Protein AF-A0A960RS65-F1 (afdb_monomer_lite)

Sequence (187 aa):
QFYTLLTISSHHPWNVPKHYQGPTFGEEPGEYTPKYLQTLHYTDACIGHFLKELEDEEVLLFITGDHGCFLGENDAGFEYKRGVHPDNFHVPLMIYGKGRTEGQQIDTWGSHADFLPTILDLFEWRGKHHSIGKSLLRREDRAPVFYHNPSHQAGKVYAKNAQPEVVETFEEMMKMLFQSGALAPPS

Foldseek 3Di:
DDDDDDDDCLDPVLDDPPPDPDDFPDDDPPFSVRSNVVSVVVVLLVVVVVCVVCVPPQDKDKDKDPWADDRCPPVPDPVVCQDDDCNTHPMDIDIDGVPLDDDDDQQADEDPLQVVQQVCVSVVNDDDDDGPHHHSVPDDRDDDYDDDRPSDPDDDDDPDDPDPPPPPPVVVVVCVVPVPPPPPDDD

pLDDT: mean 73.99, std 21.22, range [26.25, 95.25]

Radius of gyration: 18.47 Å; chains: 1; bounding box: 39×49×44 Å

Secondary structure (DSSP, 8-state):
--------TTSTTTPPPTT--PPP----TT-SHHHHHHHHHHHHHHHHHHHHHTTTS--EEEEE-SS-----GGG-HHHHHHS--GGGT---EEEEETTT-----------GGGHHHHHHHHTT--S----SS--GGG--TTPPPP---TTS-S---------STTSHHHHHHHHHHHH----PPP-

Structure (mmCIF, N/CA/C/O backbone):
data_AF-A0A960RS65-F1
#
_entry.id   AF-A0A960RS65-F1
#
loop_
_atom_site.group_PDB
_atom_site.id
_atom_site.type_symbol
_atom_site.label_atom_id
_atom_site.label_alt_id
_atom_site.label_comp_id
_atom_site.label_asym_id
_atom_site.label_entity_id
_atom_site.label_seq_id
_atom_site.pdbx_PDB_ins_code
_atom_site.Cartn_x
_atom_site.Cartn_y
_atom_site.Cartn_z
_atom_site.occupancy
_atom_site.B_iso_or_equiv
_atom_site.auth_seq_id
_atom_site.auth_comp_id
_atom_site.auth_asym_id
_atom_site.auth_atom_id
_atom_site.pdbx_PDB_model_num
ATOM 1 N N . GLN A 1 1 ? -19.312 5.734 5.108 1.00 86.56 1 GLN A N 1
ATOM 2 C CA . GLN A 1 1 ? -19.419 4.973 3.839 1.00 86.56 1 GLN A CA 1
ATOM 3 C C . GLN A 1 1 ? -18.084 4.272 3.623 1.00 86.56 1 GLN A C 1
ATOM 5 O O . GLN A 1 1 ? -17.103 4.732 4.193 1.00 86.56 1 GLN A O 1
ATOM 10 N N . PHE A 1 2 ? -18.048 3.158 2.893 1.00 91.38 2 PHE A N 1
ATOM 11 C CA . PHE A 1 2 ? -16.815 2.414 2.622 1.00 91.38 2 PHE A CA 1
ATOM 12 C C . PHE A 1 2 ? -16.649 2.249 1.115 1.00 91.38 2 PHE A C 1
ATOM 14 O O . PHE A 1 2 ? -17.600 1.856 0.439 1.00 91.38 2 PHE A O 1
ATOM 21 N N . TYR A 1 3 ? -15.453 2.549 0.618 1.00 94.50 3 TYR A N 1
ATOM 22 C CA . TYR A 1 3 ? -15.106 2.496 -0.795 1.00 94.50 3 TYR A CA 1
ATOM 23 C C . TYR A 1 3 ? -13.848 1.655 -0.983 1.00 94.50 3 TYR A C 1
ATOM 25 O O . TYR A 1 3 ? -12.947 1.66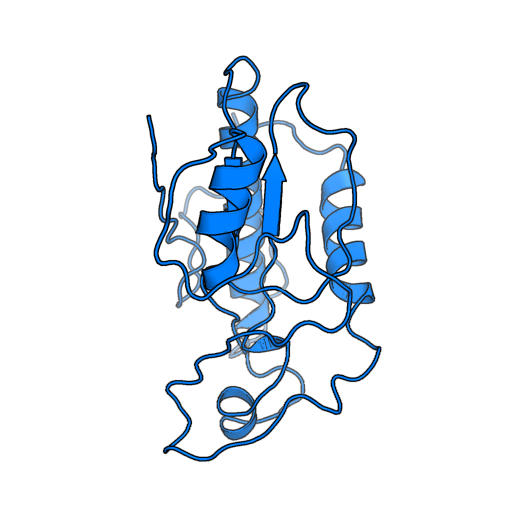6 -0.147 1.00 94.50 3 TYR A O 1
ATOM 33 N N . THR A 1 4 ? -13.784 0.937 -2.099 1.00 94.81 4 THR A N 1
ATOM 34 C CA . THR A 1 4 ? -12.588 0.217 -2.533 1.00 94.81 4 THR A CA 1
ATOM 35 C C . THR A 1 4 ? -12.284 0.640 -3.956 1.00 94.81 4 THR A C 1
ATOM 37 O O . THR A 1 4 ? -13.141 0.525 -4.831 1.00 94.81 4 THR A O 1
ATOM 40 N N . LEU A 1 5 ? -11.072 1.142 -4.168 1.00 94.75 5 LEU A N 1
ATOM 41 C CA . LEU A 1 5 ? -10.563 1.514 -5.477 1.00 94.75 5 LEU A CA 1
ATOM 42 C C . LEU A 1 5 ? -9.475 0.511 -5.848 1.00 94.75 5 LEU A C 1
ATOM 44 O O . LEU A 1 5 ? -8.552 0.286 -5.070 1.00 94.75 5 LEU A O 1
ATOM 48 N N . LEU A 1 6 ? -9.606 -0.104 -7.019 1.00 94.88 6 LEU A N 1
ATOM 49 C CA . LEU A 1 6 ? -8.628 -1.047 -7.550 1.00 94.88 6 LEU A CA 1
ATOM 50 C C . LEU A 1 6 ? -7.894 -0.367 -8.703 1.00 94.88 6 LEU A C 1
ATOM 52 O O . LEU A 1 6 ? -8.520 0.045 -9.682 1.00 94.88 6 LEU A O 1
ATOM 56 N N . THR A 1 7 ? -6.581 -0.214 -8.565 1.00 92.62 7 THR A N 1
ATOM 57 C CA . THR A 1 7 ? -5.717 0.328 -9.619 1.00 92.62 7 THR A CA 1
ATOM 58 C C . THR A 1 7 ? -5.339 -0.778 -10.612 1.00 92.62 7 THR A C 1
ATOM 60 O O . THR A 1 7 ? -5.539 -1.961 -10.344 1.00 92.62 7 THR A O 1
ATOM 63 N N . ILE A 1 8 ? -4.839 -0.404 -11.796 1.00 90.81 8 ILE A N 1
ATOM 64 C CA . ILE A 1 8 ? -4.492 -1.380 -12.850 1.00 90.81 8 ILE A CA 1
ATOM 65 C C . ILE A 1 8 ? -3.178 -1.080 -13.581 1.00 90.81 8 ILE A C 1
ATOM 67 O O . ILE A 1 8 ? -2.582 -1.975 -14.174 1.00 90.81 8 ILE A O 1
ATOM 71 N N . SER A 1 9 ? -2.703 0.165 -13.555 1.00 87.56 9 SER A N 1
ATOM 72 C CA . SER A 1 9 ? -1.601 0.619 -14.413 1.00 87.56 9 SER A CA 1
ATOM 73 C C . SER A 1 9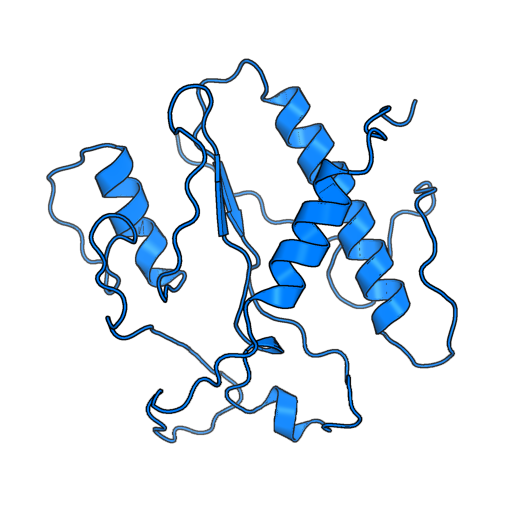 ? -0.248 -0.041 -14.116 1.00 87.56 9 SER A C 1
ATOM 75 O O . SER A 1 9 ? 0.600 -0.083 -15.001 1.00 87.56 9 SER A O 1
ATOM 77 N N . SER A 1 10 ? -0.048 -0.590 -12.913 1.00 88.44 10 SER A N 1
ATOM 78 C CA . SER A 1 10 ? 1.152 -1.346 -12.514 1.00 88.44 10 SER A CA 1
ATOM 79 C C . SER A 1 10 ? 1.126 -2.831 -12.905 1.00 88.44 10 SER A C 1
ATOM 81 O O . SER A 1 10 ? 2.036 -3.586 -12.560 1.00 88.44 10 SER A O 1
ATOM 83 N N . HIS A 1 11 ? 0.109 -3.277 -13.644 1.00 90.06 11 HIS A N 1
ATOM 84 C CA . HIS A 1 11 ? -0.006 -4.660 -14.092 1.00 90.06 11 HIS A CA 1
ATOM 85 C C . HIS A 1 11 ? 0.845 -4.941 -15.343 1.00 90.06 11 HIS A C 1
ATOM 87 O O . HIS A 1 11 ? 1.041 -4.083 -16.209 1.00 90.06 11 HIS A O 1
ATOM 93 N N . HIS A 1 12 ? 1.309 -6.186 -15.486 1.00 84.31 12 HIS A N 1
ATOM 94 C CA . HIS A 1 12 ? 1.987 -6.640 -16.702 1.00 84.31 12 HIS A CA 1
ATOM 95 C C . HIS A 1 12 ? 1.092 -6.409 -17.946 1.00 84.31 12 HIS A C 1
ATOM 97 O O . HIS A 1 12 ? -0.122 -6.613 -17.879 1.00 84.31 12 HIS A O 1
ATOM 103 N N . PRO A 1 13 ? 1.634 -5.981 -19.100 1.00 88.00 13 PRO A N 1
ATOM 104 C CA . PRO A 1 13 ? 3.051 -5.888 -19.463 1.00 88.00 13 PRO A CA 1
ATOM 105 C C . PRO A 1 13 ? 3.708 -4.531 -19.125 1.00 88.00 13 PRO A C 1
ATOM 107 O O . PRO A 1 13 ? 4.618 -4.109 -19.835 1.00 88.00 13 PRO A O 1
ATOM 110 N N . TRP A 1 14 ? 3.260 -3.866 -18.054 1.00 86.94 14 TRP A N 1
ATOM 111 C CA . TRP A 1 14 ? 3.858 -2.659 -17.472 1.00 86.94 14 TRP A CA 1
ATOM 112 C C . TRP A 1 14 ? 3.906 -1.478 -18.443 1.00 86.94 14 TRP A C 1
ATOM 114 O O . TRP A 1 14 ? 4.951 -0.890 -18.713 1.00 86.94 14 TRP A O 1
ATOM 124 N N . ASN A 1 15 ? 2.742 -1.151 -19.000 1.00 87.88 15 ASN A N 1
ATOM 125 C CA . ASN A 1 15 ? 2.586 -0.006 -19.885 1.00 87.88 15 ASN A CA 1
ATOM 126 C C . ASN A 1 15 ? 1.971 1.168 -19.125 1.00 87.88 15 ASN A C 1
ATOM 128 O O . ASN A 1 15 ? 0.939 1.022 -18.473 1.00 87.88 15 ASN A O 1
ATOM 132 N N . VAL A 1 16 ? 2.544 2.351 -19.314 1.00 89.69 16 VAL A N 1
ATOM 133 C CA . VAL A 1 16 ? 1.948 3.625 -18.897 1.00 89.69 16 VAL A CA 1
ATOM 134 C C . VAL A 1 16 ? 1.167 4.266 -20.055 1.00 89.69 16 VAL A C 1
ATOM 136 O O . VAL A 1 16 ? 1.418 3.945 -21.224 1.00 89.69 16 VAL A O 1
ATOM 139 N N . PRO A 1 17 ? 0.202 5.167 -19.787 1.00 91.12 17 PRO A N 1
ATOM 140 C CA . PRO A 1 17 ? -0.491 5.896 -20.846 1.00 91.12 17 PRO A CA 1
ATOM 141 C C . PRO A 1 17 ? 0.481 6.662 -21.750 1.00 91.12 17 PRO A C 1
ATOM 143 O O . PRO A 1 17 ? 1.430 7.272 -21.274 1.00 91.12 17 PRO A O 1
ATOM 146 N N . LYS A 1 18 ? 0.209 6.707 -23.060 1.00 89.25 18 LYS A N 1
ATOM 147 C CA . LYS A 1 18 ? 1.111 7.334 -24.054 1.00 89.25 18 LYS A CA 1
ATOM 148 C C . LYS A 1 18 ? 1.406 8.818 -23.811 1.00 89.25 18 LYS A C 1
ATOM 150 O O . LYS A 1 18 ? 2.392 9.328 -24.322 1.00 89.25 18 LYS A O 1
ATOM 155 N N . HIS A 1 19 ? 0.517 9.515 -23.109 1.00 89.06 19 HIS A N 1
ATOM 156 C CA . HIS A 1 19 ? 0.673 10.931 -22.781 1.00 89.06 19 HIS A CA 1
ATOM 157 C C . HIS A 1 19 ? 1.494 11.157 -21.505 1.00 89.06 19 HIS A C 1
ATOM 159 O O . HIS A 1 19 ? 1.772 12.302 -21.164 1.00 89.06 19 HIS A O 1
ATOM 165 N N . TYR A 1 20 ? 1.856 10.094 -20.785 1.00 90.31 20 TYR A N 1
ATOM 166 C CA . TYR A 1 20 ? 2.659 10.202 -19.584 1.00 90.31 20 TYR A CA 1
ATOM 167 C C . TYR A 1 20 ? 4.121 10.493 -19.931 1.00 90.31 20 TYR A C 1
ATOM 169 O O . TYR A 1 20 ? 4.735 9.763 -20.704 1.00 90.31 20 TYR A O 1
ATOM 177 N N . GLN A 1 21 ? 4.673 11.556 -19.344 1.00 87.38 21 GLN A N 1
ATOM 178 C CA . GLN A 1 21 ? 6.032 12.049 -19.612 1.00 87.38 21 GLN A CA 1
ATOM 179 C C . GLN A 1 21 ? 6.958 11.883 -18.396 1.00 87.38 21 GLN A C 1
ATOM 181 O O . GLN A 1 21 ? 7.835 12.709 -18.157 1.00 87.38 21 GLN A O 1
ATOM 186 N N . GLY A 1 22 ? 6.730 10.845 -17.586 1.00 85.06 22 GLY A N 1
ATOM 187 C CA . GLY A 1 22 ? 7.580 10.541 -16.435 1.00 85.06 22 GLY A CA 1
ATOM 188 C C . GLY A 1 22 ? 8.986 10.057 -16.821 1.00 85.06 22 GLY A C 1
ATOM 189 O O . GLY A 1 22 ? 9.263 9.811 -17.999 1.00 85.06 22 GLY A O 1
ATOM 190 N N . PRO A 1 23 ? 9.875 9.889 -15.828 1.00 86.00 23 PRO A N 1
ATOM 191 C CA . PRO A 1 23 ? 11.226 9.397 -16.045 1.00 86.00 23 PRO A CA 1
ATOM 192 C C . PRO A 1 23 ? 11.234 7.993 -16.662 1.00 86.00 23 PRO A C 1
ATOM 194 O O . PRO A 1 23 ? 10.322 7.182 -16.475 1.00 86.00 23 PRO A O 1
ATOM 197 N N . THR A 1 24 ? 12.308 7.706 -17.390 1.00 82.12 24 THR A N 1
ATOM 198 C CA . THR A 1 24 ? 12.655 6.370 -17.878 1.00 82.12 24 THR A CA 1
ATOM 199 C C . THR A 1 24 ? 13.758 5.791 -17.002 1.00 82.12 24 THR A C 1
ATOM 201 O O . THR A 1 24 ? 14.732 6.484 -16.712 1.00 82.12 24 THR A O 1
ATOM 204 N N . PHE A 1 25 ? 13.645 4.518 -16.630 1.00 83.56 25 PHE A N 1
ATOM 205 C CA . PHE A 1 25 ? 14.581 3.845 -15.719 1.00 83.56 25 PHE A CA 1
ATOM 206 C C . PHE A 1 25 ? 15.589 2.941 -16.453 1.00 83.56 25 PHE A C 1
ATOM 208 O O . PHE A 1 25 ? 16.095 1.983 -15.880 1.00 83.56 25 PHE A O 1
ATOM 215 N N . GLY A 1 26 ? 15.873 3.243 -17.724 1.00 75.31 26 GLY A N 1
ATOM 216 C CA . GLY A 1 26 ? 16.718 2.435 -18.610 1.00 75.31 26 GLY A CA 1
ATOM 217 C C . GLY A 1 26 ? 15.921 1.627 -19.638 1.00 75.31 26 GLY A C 1
ATOM 218 O O . GLY A 1 26 ? 14.694 1.546 -19.575 1.00 75.31 26 GLY A O 1
ATOM 219 N N . GLU A 1 27 ? 16.632 1.051 -20.608 1.00 64.56 27 GLU A N 1
ATOM 220 C CA . GLU A 1 27 ? 16.068 0.252 -21.702 1.00 64.56 27 GLU A CA 1
ATOM 221 C C . GLU A 1 27 ? 16.953 -0.974 -21.968 1.00 64.56 27 GLU A C 1
ATOM 223 O O . GLU A 1 27 ? 17.652 -1.039 -22.976 1.00 64.56 27 GLU A O 1
ATOM 228 N N . GLU A 1 28 ? 16.940 -1.956 -21.066 1.00 62.16 28 GLU A N 1
ATOM 229 C CA . GLU A 1 28 ? 17.622 -3.231 -21.311 1.00 62.16 28 GLU A CA 1
ATOM 230 C C . GLU A 1 28 ? 16.652 -4.245 -21.950 1.00 62.16 28 GLU A C 1
ATOM 232 O O . GLU A 1 28 ? 15.575 -4.525 -21.402 1.00 62.16 28 GLU A O 1
ATOM 237 N N . PRO A 1 29 ? 16.964 -4.792 -23.142 1.00 50.69 29 PRO A N 1
ATOM 238 C CA . PRO A 1 29 ? 16.100 -5.755 -23.813 1.00 50.69 29 PRO A CA 1
ATOM 239 C C . PRO A 1 29 ? 15.869 -7.014 -22.967 1.00 50.69 29 PRO A C 1
ATOM 241 O O . PRO A 1 29 ? 16.796 -7.760 -22.672 1.00 50.69 29 PRO A O 1
ATOM 244 N N . GLY A 1 30 ? 14.605 -7.298 -22.644 1.00 56.66 30 GLY A N 1
ATOM 245 C CA . GLY A 1 30 ? 14.217 -8.493 -21.884 1.00 56.66 30 GLY A CA 1
ATOM 246 C C . GLY A 1 30 ? 14.150 -8.292 -20.369 1.00 56.66 30 GLY A C 1
ATOM 247 O O . GLY A 1 30 ? 13.624 -9.170 -19.687 1.00 56.66 30 GLY A O 1
ATOM 248 N N . GLU A 1 31 ? 14.576 -7.137 -19.852 1.00 65.69 31 GLU A N 1
ATOM 249 C CA . GLU A 1 31 ? 14.385 -6.791 -18.446 1.00 65.69 31 GLU A CA 1
ATOM 250 C C . GLU A 1 31 ? 13.005 -6.170 -18.213 1.00 65.69 31 GLU A C 1
ATOM 252 O O . GLU A 1 31 ? 12.598 -5.197 -18.856 1.00 65.69 31 GLU A O 1
ATOM 257 N N . TYR A 1 32 ? 12.258 -6.738 -17.267 1.00 71.31 32 TYR A N 1
ATOM 258 C CA . TYR A 1 32 ? 10.950 -6.216 -16.870 1.00 71.31 32 TYR A CA 1
ATOM 259 C C . TYR A 1 32 ? 11.046 -5.100 -15.824 1.00 71.31 32 TYR A C 1
ATOM 261 O O . TYR A 1 32 ? 10.111 -4.308 -15.691 1.00 71.31 32 TYR A O 1
ATOM 269 N N . THR A 1 33 ? 12.186 -4.987 -15.142 1.00 79.06 33 THR A N 1
ATOM 270 C CA . THR A 1 33 ? 12.424 -4.022 -14.065 1.00 79.06 33 THR A CA 1
ATOM 271 C C . THR A 1 33 ? 12.270 -2.564 -14.510 1.00 79.06 33 THR A C 1
ATOM 273 O O . THR A 1 33 ? 11.490 -1.854 -13.873 1.00 79.06 33 THR A O 1
ATOM 276 N N . PRO A 1 34 ? 12.863 -2.090 -15.628 1.00 83.12 34 PRO A N 1
ATOM 277 C CA . PRO A 1 34 ? 12.735 -0.680 -16.014 1.00 83.12 34 PRO A CA 1
ATOM 278 C C . PRO A 1 34 ? 11.291 -0.250 -16.319 1.00 83.12 34 PRO A C 1
ATOM 280 O O . PRO A 1 34 ? 10.854 0.832 -15.921 1.00 83.12 34 PRO A O 1
ATOM 283 N N . LYS A 1 35 ? 10.514 -1.116 -16.986 1.00 84.81 35 LYS A N 1
ATOM 284 C CA . LYS A 1 35 ? 9.097 -0.851 -17.288 1.00 84.81 35 LYS A CA 1
ATOM 285 C C . LYS A 1 35 ? 8.231 -0.902 -16.036 1.00 84.81 35 LYS A C 1
ATOM 287 O O . LYS A 1 35 ? 7.358 -0.055 -15.856 1.00 84.81 35 LYS A O 1
ATOM 292 N N . TYR A 1 36 ? 8.491 -1.864 -15.153 1.00 86.69 36 TYR A N 1
ATOM 293 C CA . TYR A 1 36 ? 7.815 -1.949 -13.865 1.00 86.69 36 TYR A CA 1
ATOM 294 C C . TYR A 1 36 ? 8.027 -0.672 -13.041 1.00 86.69 36 TYR A C 1
ATOM 296 O O . TYR A 1 36 ? 7.045 -0.055 -12.625 1.00 86.69 36 TYR A O 1
ATOM 304 N N . LEU A 1 37 ? 9.274 -0.204 -12.905 1.00 87.38 37 LEU A N 1
ATOM 305 C CA . LEU A 1 37 ? 9.596 1.048 -12.210 1.00 87.38 37 LEU A CA 1
ATOM 306 C C . LEU A 1 37 ? 8.876 2.255 -12.826 1.00 87.38 37 LEU A C 1
ATOM 308 O O . LEU A 1 37 ? 8.341 3.091 -12.099 1.00 87.38 37 LEU A O 1
ATOM 312 N N . GLN A 1 38 ? 8.770 2.314 -14.157 1.00 88.69 38 GLN A N 1
ATOM 313 C CA . GLN A 1 38 ? 8.003 3.364 -14.827 1.00 88.69 38 GLN A CA 1
ATOM 314 C C . GLN A 1 38 ? 6.515 3.335 -14.440 1.00 88.69 38 GLN A C 1
ATOM 316 O O . GLN A 1 38 ? 5.924 4.384 -14.175 1.00 88.69 38 GLN A O 1
ATOM 321 N N . THR A 1 39 ? 5.901 2.150 -14.358 1.00 91.50 39 THR A N 1
ATOM 322 C CA . THR A 1 39 ? 4.507 2.031 -13.904 1.00 91.50 39 THR A CA 1
ATOM 323 C C . THR A 1 39 ? 4.311 2.330 -12.422 1.00 91.50 39 THR A C 1
ATOM 325 O O . THR A 1 39 ? 3.266 2.876 -12.059 1.00 91.50 39 THR A O 1
ATOM 328 N N . LEU A 1 40 ? 5.298 2.029 -11.572 1.00 90.81 40 LEU A N 1
ATOM 329 C CA . LEU A 1 40 ? 5.273 2.421 -10.164 1.00 90.81 40 LEU A CA 1
ATOM 330 C C . LEU A 1 40 ? 5.333 3.939 -10.024 1.00 90.81 40 LEU A C 1
ATOM 332 O O . LEU A 1 40 ? 4.498 4.505 -9.331 1.00 90.81 40 LEU A O 1
ATOM 336 N N . HIS A 1 41 ? 6.232 4.601 -10.754 1.00 92.62 41 HIS A N 1
ATOM 337 C CA . HIS A 1 41 ? 6.336 6.059 -10.743 1.00 92.62 41 HIS A CA 1
ATOM 338 C C . HIS A 1 41 ? 5.052 6.732 -11.273 1.00 92.62 41 HIS A C 1
ATOM 340 O O . HIS A 1 41 ? 4.599 7.742 -10.737 1.00 92.62 41 HIS A O 1
ATOM 346 N N . TYR A 1 42 ? 4.406 6.159 -12.295 1.00 93.44 42 TYR A N 1
ATOM 347 C CA . TYR A 1 42 ? 3.082 6.619 -12.733 1.00 93.44 42 TYR A CA 1
ATOM 348 C C . TYR A 1 42 ? 2.014 6.446 -11.644 1.00 93.44 42 TYR A C 1
ATOM 350 O O . TYR A 1 42 ? 1.236 7.363 -11.386 1.00 93.44 42 TYR A O 1
ATOM 358 N N . THR A 1 43 ? 1.980 5.276 -11.002 1.00 93.44 43 THR A N 1
ATOM 359 C CA . THR A 1 43 ? 1.019 4.969 -9.933 1.00 93.44 43 THR A CA 1
ATOM 360 C C . THR A 1 43 ? 1.197 5.910 -8.746 1.00 93.44 43 THR A C 1
ATOM 362 O O . THR A 1 43 ? 0.207 6.432 -8.238 1.00 93.44 43 THR A O 1
ATOM 365 N N . ASP A 1 44 ? 2.440 6.181 -8.358 1.00 92.62 44 ASP A N 1
ATOM 366 C CA . ASP A 1 44 ? 2.785 7.135 -7.311 1.00 92.62 44 ASP A CA 1
ATOM 367 C C . ASP A 1 44 ? 2.277 8.548 -7.633 1.00 92.62 44 ASP A C 1
ATOM 369 O O . ASP A 1 44 ? 1.541 9.137 -6.842 1.00 92.62 44 ASP A O 1
ATOM 373 N N . ALA A 1 45 ? 2.531 9.044 -8.850 1.00 92.12 45 ALA A N 1
ATOM 374 C CA . ALA A 1 45 ? 2.018 10.341 -9.290 1.00 92.12 45 ALA A CA 1
ATOM 375 C C . ALA A 1 45 ? 0.477 10.418 -9.232 1.00 92.12 45 ALA A C 1
ATOM 377 O O . ALA A 1 45 ? -0.086 11.437 -8.821 1.00 92.12 45 ALA A O 1
ATOM 378 N N . CYS A 1 46 ? -0.222 9.339 -9.606 1.00 93.81 46 CYS A N 1
ATOM 379 C CA . CYS A 1 46 ? -1.679 9.258 -9.485 1.00 93.81 46 CYS A CA 1
ATOM 380 C C . CYS A 1 46 ? -2.153 9.257 -8.026 1.00 93.81 46 CYS A C 1
ATOM 382 O O . CYS A 1 46 ? -3.146 9.917 -7.723 1.00 93.81 46 CYS A O 1
ATOM 384 N N . ILE A 1 47 ? -1.463 8.548 -7.127 1.00 92.31 47 ILE A N 1
ATOM 385 C CA . ILE A 1 47 ? -1.765 8.555 -5.689 1.00 92.31 47 ILE A CA 1
ATOM 386 C C . ILE A 1 47 ? -1.547 9.957 -5.116 1.00 92.31 47 ILE A C 1
ATOM 388 O O . ILE A 1 47 ? -2.422 10.459 -4.418 1.00 92.31 47 ILE A O 1
ATOM 392 N N . GLY A 1 48 ? -0.440 10.622 -5.455 1.00 92.12 48 GLY A N 1
ATOM 393 C CA . GLY A 1 48 ? -0.165 11.992 -5.025 1.00 92.12 48 GLY A CA 1
ATOM 394 C C . GLY A 1 48 ? -1.253 12.973 -5.467 1.00 92.12 48 GLY A C 1
ATOM 395 O O . GLY A 1 48 ? -1.740 13.767 -4.662 1.00 92.12 48 GLY A O 1
ATOM 396 N N . HIS A 1 49 ? -1.704 12.878 -6.723 1.00 93.00 49 HIS A N 1
ATOM 397 C CA . HIS A 1 49 ? -2.831 13.678 -7.203 1.00 93.00 49 HIS A CA 1
ATOM 398 C C . HIS A 1 49 ? -4.130 13.348 -6.453 1.00 93.00 49 HIS A C 1
ATOM 400 O O . HIS A 1 49 ? -4.807 14.258 -5.988 1.00 93.00 49 HIS A O 1
ATOM 406 N N . PHE A 1 50 ? -4.447 12.066 -6.266 1.00 92.88 50 PHE A N 1
ATOM 407 C CA . PHE A 1 50 ? -5.635 11.632 -5.529 1.00 92.88 50 PHE A CA 1
ATOM 408 C C . PHE A 1 50 ? -5.648 12.132 -4.077 1.00 92.88 50 PHE A C 1
ATOM 410 O O . PHE A 1 50 ? -6.673 12.612 -3.605 1.00 92.88 50 PHE A O 1
ATOM 417 N N . LEU A 1 51 ? -4.510 12.072 -3.380 1.00 90.44 51 LEU A N 1
ATOM 418 C CA . LEU A 1 51 ? -4.372 12.596 -2.020 1.00 90.44 51 LEU A CA 1
ATOM 419 C C . LEU A 1 51 ? -4.581 14.111 -1.966 1.00 90.44 51 LEU A C 1
ATOM 421 O O . LEU A 1 51 ? -5.208 14.597 -1.029 1.00 90.44 51 LEU A O 1
ATOM 425 N N . LYS A 1 52 ? -4.103 14.844 -2.976 1.00 91.00 52 LYS A N 1
ATOM 426 C CA . LYS A 1 52 ? -4.321 16.289 -3.092 1.00 91.00 52 LYS A CA 1
ATOM 427 C C . LYS A 1 52 ? -5.799 16.636 -3.287 1.00 91.00 52 LYS A C 1
ATOM 429 O O . LYS A 1 52 ? -6.294 17.548 -2.639 1.00 91.00 52 LYS A O 1
ATOM 434 N N . GLU A 1 53 ? -6.516 15.898 -4.131 1.00 93.19 53 GLU A N 1
ATOM 435 C CA . GLU A 1 53 ? -7.961 16.109 -4.327 1.00 93.19 53 GLU A CA 1
ATOM 436 C C . GLU A 1 53 ? -8.780 15.795 -3.062 1.00 93.19 53 GLU A C 1
ATOM 438 O O . GLU A 1 53 ? -9.883 16.305 -2.892 1.00 93.19 53 GLU A O 1
ATOM 443 N N . LEU A 1 54 ? -8.239 14.975 -2.157 1.00 90.50 54 LEU A N 1
ATOM 444 C CA . LEU A 1 54 ? -8.853 14.627 -0.875 1.00 90.50 54 LEU A CA 1
ATOM 445 C C . LEU A 1 54 ? -8.328 15.460 0.302 1.00 90.50 54 LEU A C 1
ATOM 447 O O . LEU A 1 54 ? -8.646 15.144 1.448 1.00 90.50 54 LEU A O 1
ATOM 451 N N . GLU A 1 55 ? -7.531 16.505 0.056 1.00 86.31 55 GLU A N 1
ATOM 452 C CA . GLU A 1 55 ? -6.840 17.251 1.115 1.00 86.31 55 GLU A CA 1
ATOM 453 C C . GLU A 1 55 ? -7.802 17.831 2.162 1.00 86.31 55 GLU A C 1
ATOM 455 O O . GLU A 1 55 ? -7.442 17.911 3.335 1.00 86.31 55 GLU A O 1
ATOM 460 N N . ASP A 1 56 ? -9.031 18.191 1.787 1.00 89.06 56 ASP A N 1
ATOM 461 C CA . ASP A 1 56 ? -10.043 18.754 2.694 1.00 89.06 56 ASP A CA 1
ATOM 462 C C . ASP A 1 56 ? -11.126 17.766 3.143 1.00 89.06 56 ASP A C 1
ATOM 464 O O . ASP A 1 56 ? -12.023 18.132 3.903 1.00 89.06 56 ASP A O 1
ATOM 468 N N . GLU A 1 57 ? -11.014 16.502 2.747 1.00 89.88 57 GLU A N 1
ATOM 469 C CA . GLU A 1 57 ? -12.005 15.478 3.054 1.00 89.88 57 GLU A CA 1
ATOM 470 C C . GLU A 1 57 ? -11.708 14.773 4.388 1.00 89.88 57 GLU A C 1
ATOM 472 O O . GLU A 1 57 ? -10.576 14.391 4.699 1.00 89.88 57 GLU A O 1
ATOM 477 N N . GLU A 1 58 ? -12.750 14.521 5.185 1.00 89.94 58 GLU A N 1
ATOM 478 C CA . GLU A 1 58 ? -12.648 13.737 6.424 1.00 89.94 58 GLU A CA 1
ATOM 479 C C . GLU A 1 58 ? -12.658 12.229 6.128 1.00 89.94 58 GLU A C 1
ATOM 481 O O . GLU A 1 58 ? -13.583 11.489 6.480 1.00 89.94 58 GLU A O 1
ATOM 486 N N . VAL A 1 59 ? -11.608 11.760 5.457 1.00 90.94 59 VAL A N 1
ATOM 487 C CA . VAL A 1 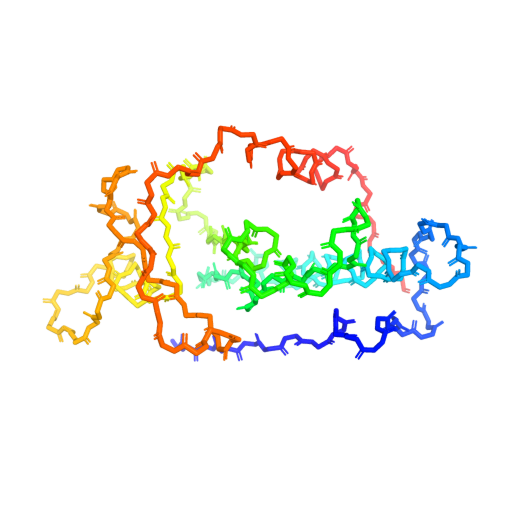59 ? -11.450 10.363 5.041 1.00 90.94 59 VAL A CA 1
ATOM 488 C C . VAL A 1 59 ? -10.287 9.680 5.752 1.00 90.94 59 VAL A C 1
ATOM 490 O O . VAL A 1 59 ? -9.287 10.293 6.122 1.00 90.94 59 VAL A O 1
ATOM 493 N N . LEU A 1 60 ? -10.433 8.370 5.946 1.00 91.38 60 LEU A N 1
ATOM 494 C CA . LEU A 1 60 ? -9.361 7.485 6.384 1.00 91.38 60 LEU A CA 1
ATOM 495 C C . LEU A 1 60 ? -9.030 6.551 5.221 1.00 91.38 60 LEU A C 1
ATOM 497 O O . LEU A 1 60 ? -9.871 5.756 4.801 1.00 91.38 60 LEU A O 1
ATOM 501 N N . LEU A 1 61 ? -7.817 6.671 4.701 1.00 93.00 61 LEU A N 1
ATOM 502 C CA . LEU A 1 61 ? -7.328 5.942 3.544 1.00 93.00 61 LEU A CA 1
ATOM 503 C C . LEU A 1 61 ? -6.419 4.801 3.987 1.00 93.00 61 LEU A C 1
ATOM 505 O O . LEU A 1 61 ? -5.559 4.973 4.847 1.00 93.00 61 LEU A O 1
ATOM 509 N N . PHE A 1 62 ? -6.611 3.646 3.361 1.00 94.44 62 PHE A N 1
ATOM 510 C CA . PHE A 1 62 ? -5.718 2.497 3.435 1.00 94.44 62 PHE A CA 1
ATOM 511 C C . PHE A 1 62 ? -5.167 2.281 2.029 1.00 94.44 62 PHE A C 1
ATOM 513 O O . PHE A 1 62 ? -5.930 1.969 1.116 1.00 94.44 62 PHE A O 1
ATOM 520 N N . ILE A 1 63 ? -3.863 2.468 1.854 1.00 94.44 63 ILE A N 1
ATOM 521 C CA . ILE A 1 63 ? -3.171 2.307 0.573 1.00 94.44 63 ILE A CA 1
ATOM 522 C C . ILE A 1 63 ? -2.224 1.122 0.718 1.00 94.44 63 ILE A C 1
ATOM 524 O O . ILE A 1 63 ? -1.379 1.108 1.612 1.00 94.44 63 ILE A O 1
ATOM 528 N N . THR A 1 64 ? -2.386 0.106 -0.127 1.00 95.25 64 THR A N 1
ATOM 529 C CA . THR A 1 64 ? -1.579 -1.115 -0.064 1.00 95.25 64 THR A CA 1
ATOM 530 C C . THR A 1 64 ? -1.386 -1.740 -1.442 1.00 95.25 64 THR A C 1
ATOM 532 O O . THR A 1 64 ? -2.144 -1.439 -2.365 1.00 95.25 64 THR A O 1
ATOM 535 N N . GLY A 1 65 ? -0.379 -2.605 -1.574 1.00 92.81 65 GLY A N 1
ATOM 536 C CA . GLY A 1 65 ? -0.249 -3.507 -2.719 1.00 92.81 65 GLY A CA 1
ATOM 537 C C . GLY A 1 65 ? -1.077 -4.773 -2.503 1.00 92.81 65 GLY A C 1
ATOM 538 O O . GLY A 1 65 ? -1.188 -5.256 -1.384 1.00 92.81 65 GLY A O 1
ATOM 539 N N . ASP A 1 66 ? -1.652 -5.336 -3.559 1.00 90.25 66 ASP A N 1
ATOM 540 C CA . ASP A 1 66 ? -2.430 -6.575 -3.479 1.00 90.25 66 ASP A CA 1
ATOM 541 C C . ASP A 1 66 ? -1.536 -7.822 -3.361 1.00 90.25 66 ASP A C 1
ATOM 543 O O . ASP A 1 66 ? -1.857 -8.756 -2.618 1.00 90.25 66 ASP A O 1
ATOM 547 N N . HIS A 1 67 ? -0.397 -7.824 -4.059 1.00 88.12 67 HIS A N 1
ATOM 548 C CA . HIS A 1 67 ? 0.612 -8.877 -4.007 1.00 88.12 67 HIS A CA 1
ATOM 549 C C . HIS A 1 67 ? 2.027 -8.364 -4.338 1.00 88.12 67 HIS A C 1
ATOM 551 O O . HIS A 1 67 ? 2.202 -7.312 -4.949 1.00 88.12 67 HIS A O 1
ATOM 557 N N . GLY A 1 68 ? 3.054 -9.139 -3.970 1.00 83.69 68 GLY A N 1
ATOM 558 C CA . GLY A 1 68 ? 4.432 -8.887 -4.407 1.00 83.69 68 GLY A CA 1
ATOM 559 C C . GLY A 1 68 ? 4.640 -9.232 -5.886 1.00 83.69 68 GLY A C 1
ATOM 560 O O . GLY A 1 68 ? 3.841 -9.958 -6.489 1.00 83.69 68 GLY A O 1
ATOM 561 N N . CYS A 1 69 ? 5.708 -8.725 -6.496 1.00 79.12 69 CYS A N 1
ATOM 562 C CA . CYS A 1 69 ? 6.027 -8.984 -7.898 1.00 79.12 69 CYS A CA 1
ATOM 563 C C . CYS A 1 69 ? 7.500 -9.363 -8.045 1.00 79.12 69 CYS A C 1
ATOM 565 O O . CYS A 1 69 ? 8.372 -8.506 -8.019 1.00 79.12 69 CYS A O 1
ATOM 567 N N . PHE A 1 70 ? 7.774 -10.653 -8.247 1.00 76.56 70 PHE A N 1
ATOM 568 C CA . PHE A 1 70 ? 9.115 -11.099 -8.611 1.00 76.56 70 PHE A CA 1
ATOM 569 C C . PHE A 1 70 ? 9.388 -10.846 -10.097 1.00 76.56 70 PHE A C 1
ATOM 571 O O . PHE A 1 70 ? 8.687 -11.390 -10.961 1.00 76.56 70 PHE A O 1
ATOM 578 N N . LEU A 1 71 ? 10.431 -10.061 -10.377 1.00 74.94 71 LEU A N 1
ATOM 579 C CA . LEU A 1 71 ? 10.806 -9.611 -11.722 1.00 74.94 71 LEU A CA 1
ATOM 580 C C . LEU A 1 71 ? 11.999 -10.363 -12.325 1.00 74.94 71 LEU A C 1
ATOM 582 O O . LEU A 1 71 ? 12.398 -10.056 -13.445 1.00 74.94 71 LEU A O 1
ATOM 586 N N . GLY A 1 72 ? 12.529 -11.380 -11.637 1.00 66.81 72 GLY A N 1
ATOM 587 C CA . GLY A 1 72 ? 13.705 -12.125 -12.107 1.00 66.81 72 GLY A CA 1
ATOM 588 C C . GLY A 1 72 ? 15.038 -11.576 -11.602 1.00 66.81 72 GLY A C 1
ATOM 589 O O . GLY A 1 72 ? 16.079 -11.972 -12.113 1.00 66.81 72 GLY A O 1
ATOM 590 N N . GLU A 1 73 ? 15.009 -10.687 -10.610 1.00 64.88 73 GLU A N 1
ATOM 591 C CA . GLU A 1 73 ? 16.198 -10.113 -9.982 1.00 64.88 73 GLU A CA 1
ATOM 592 C C . GLU A 1 73 ? 17.134 -11.226 -9.464 1.00 64.88 73 GLU A C 1
ATOM 594 O O . GLU A 1 73 ? 16.684 -12.255 -8.948 1.00 64.88 73 GLU A O 1
ATOM 599 N N . ASN A 1 74 ? 18.446 -11.026 -9.627 1.00 57.22 74 ASN A N 1
ATOM 600 C CA . ASN A 1 74 ? 19.514 -11.940 -9.192 1.00 57.22 74 ASN A CA 1
ATOM 601 C C . ASN A 1 74 ? 19.506 -13.349 -9.823 1.00 57.22 74 ASN A C 1
ATOM 603 O O . ASN A 1 74 ? 19.950 -14.302 -9.181 1.00 57.22 74 ASN A O 1
ATOM 607 N N . ASP A 1 75 ? 18.989 -13.514 -11.048 1.00 60.06 75 ASP A N 1
ATOM 608 C CA . ASP A 1 75 ? 18.931 -14.804 -11.765 1.00 60.06 75 ASP A CA 1
ATOM 609 C C . ASP A 1 75 ? 18.223 -15.930 -10.978 1.00 60.06 75 ASP A C 1
ATOM 611 O O . ASP A 1 75 ? 18.391 -17.119 -11.264 1.00 60.06 75 ASP A O 1
ATOM 615 N N . ALA A 1 76 ? 17.391 -15.583 -9.988 1.00 62.56 76 ALA A N 1
ATOM 616 C CA . ALA A 1 76 ? 16.893 -16.538 -8.995 1.00 62.56 76 ALA A CA 1
ATOM 617 C C . ALA A 1 76 ? 15.892 -17.581 -9.552 1.00 62.56 76 ALA A C 1
ATOM 619 O O . ALA A 1 76 ? 15.494 -18.521 -8.861 1.00 62.56 76 ALA A O 1
ATOM 620 N N . GLY A 1 77 ? 15.525 -17.484 -10.833 1.00 64.00 77 GLY A N 1
ATOM 621 C CA . GLY A 1 77 ? 14.709 -18.471 -11.538 1.00 64.00 77 GLY A CA 1
ATOM 622 C C . GLY A 1 77 ? 13.257 -18.562 -11.047 1.00 64.00 77 GLY A C 1
ATOM 623 O O . GLY A 1 77 ? 12.836 -17.954 -10.065 1.00 64.00 77 GLY A O 1
ATOM 624 N N . PHE A 1 78 ? 12.437 -19.347 -11.749 1.00 62.97 78 PHE A N 1
ATOM 625 C CA . PHE A 1 78 ? 11.000 -19.464 -11.451 1.00 62.97 78 PHE A CA 1
ATOM 626 C C . PHE A 1 78 ? 10.684 -20.135 -10.107 1.00 62.97 78 PHE A C 1
ATOM 628 O O . PHE A 1 78 ? 9.612 -19.897 -9.551 1.00 62.97 78 PHE A O 1
ATOM 635 N N . GLU A 1 79 ? 11.588 -20.956 -9.571 1.00 63.03 79 GLU A N 1
ATOM 636 C CA . GLU A 1 79 ? 11.396 -21.600 -8.265 1.00 63.03 79 GLU A CA 1
ATOM 637 C C . GLU A 1 79 ? 11.446 -20.586 -7.114 1.00 63.03 79 GLU A C 1
ATOM 639 O O . GLU A 1 79 ? 10.726 -20.736 -6.128 1.00 63.03 79 GLU A O 1
ATOM 644 N N . TYR A 1 80 ? 12.184 -19.486 -7.272 1.00 67.31 80 TYR A N 1
ATOM 645 C CA . TYR A 1 80 ? 12.200 -18.399 -6.297 1.00 67.31 80 TYR A CA 1
ATOM 646 C C . TYR A 1 80 ? 10.841 -17.709 -6.165 1.00 67.31 80 TYR A C 1
ATOM 648 O O . TYR A 1 80 ? 10.344 -17.507 -5.058 1.00 67.31 80 TYR A O 1
ATOM 656 N N . LYS A 1 81 ? 10.163 -17.464 -7.295 1.00 66.19 81 LYS A N 1
ATOM 657 C CA . LYS A 1 81 ? 8.778 -16.961 -7.327 1.00 66.19 81 LYS A CA 1
ATOM 658 C C . LYS A 1 81 ? 7.794 -17.892 -6.612 1.00 66.19 81 LYS A C 1
ATOM 660 O O . LYS A 1 81 ? 6.753 -17.459 -6.122 1.00 66.19 81 LYS A O 1
ATOM 665 N N . ARG A 1 82 ? 8.094 -19.193 -6.578 1.00 67.31 82 ARG A N 1
ATOM 666 C CA . ARG A 1 82 ? 7.273 -20.182 -5.876 1.00 67.31 82 ARG A CA 1
ATOM 667 C C . ARG A 1 82 ? 7.607 -20.274 -4.397 1.00 67.31 82 ARG A C 1
ATOM 669 O O . ARG A 1 82 ? 6.756 -20.757 -3.665 1.00 67.31 82 ARG A O 1
ATOM 676 N N . GLY A 1 83 ? 8.774 -19.810 -3.955 1.00 67.56 83 GLY A N 1
ATOM 677 C CA . GLY A 1 83 ? 9.229 -19.849 -2.567 1.00 67.56 83 GLY A CA 1
ATOM 678 C C . GLY A 1 83 ? 8.591 -18.803 -1.645 1.00 67.56 83 GLY A C 1
ATOM 679 O O . GLY A 1 83 ? 7.845 -17.917 -2.065 1.00 67.56 83 GLY A O 1
ATOM 680 N N . VAL A 1 84 ? 8.904 -18.908 -0.350 1.00 73.44 84 VAL A N 1
ATOM 681 C CA . VAL A 1 84 ? 8.556 -17.907 0.672 1.00 73.44 84 VAL A CA 1
ATOM 682 C C . VAL A 1 84 ? 9.683 -16.873 0.724 1.00 73.44 84 VAL A C 1
ATOM 684 O O . VAL A 1 84 ? 10.542 -16.933 1.599 1.00 73.44 84 VAL A O 1
ATOM 687 N N . HIS A 1 85 ? 9.686 -15.948 -0.237 1.00 76.56 85 HIS A N 1
ATOM 688 C CA . HIS A 1 85 ? 10.613 -14.816 -0.272 1.00 76.56 85 HIS A CA 1
ATOM 689 C C . HIS A 1 85 ? 9.860 -13.491 -0.094 1.00 76.56 85 HIS A C 1
ATOM 691 O O . HIS A 1 85 ? 8.796 -13.361 -0.706 1.00 76.56 85 HIS A O 1
ATOM 697 N N . PRO A 1 86 ? 10.365 -12.530 0.709 1.00 74.88 86 PRO A N 1
ATOM 698 C CA . PRO A 1 86 ? 9.739 -11.220 0.890 1.00 74.88 86 PRO A CA 1
ATOM 699 C C . PRO A 1 86 ? 9.279 -10.559 -0.410 1.00 74.88 86 PRO A C 1
ATOM 701 O O . PRO A 1 86 ? 8.151 -10.092 -0.463 1.00 74.88 86 PRO A O 1
ATOM 704 N N . ASP A 1 87 ? 10.049 -10.636 -1.491 1.00 74.75 87 ASP A N 1
ATOM 705 C CA . ASP A 1 87 ? 9.687 -10.024 -2.785 1.00 74.75 87 ASP A CA 1
ATOM 706 C C . ASP A 1 87 ? 8.374 -10.570 -3.383 1.00 74.75 87 ASP A C 1
ATOM 708 O O . ASP A 1 87 ? 7.725 -9.927 -4.208 1.00 74.75 87 ASP A O 1
ATOM 712 N N . ASN A 1 88 ? 7.940 -11.756 -2.945 1.00 77.69 88 ASN A N 1
ATOM 713 C CA . ASN A 1 88 ? 6.688 -12.372 -3.380 1.00 77.69 88 ASN A CA 1
ATOM 714 C C . ASN A 1 88 ? 5.474 -11.954 -2.533 1.00 77.69 88 ASN A C 1
ATOM 716 O O . ASN A 1 88 ? 4.342 -12.221 -2.942 1.00 77.69 88 ASN A O 1
ATOM 720 N N . PHE A 1 89 ? 5.664 -11.383 -1.338 1.00 81.62 89 PHE A N 1
ATOM 721 C CA . PHE A 1 89 ? 4.563 -11.188 -0.380 1.00 81.62 89 PHE A CA 1
ATOM 722 C C . PHE A 1 89 ? 4.624 -9.928 0.482 1.00 81.62 89 PHE A C 1
ATOM 724 O O . PHE A 1 89 ? 3.620 -9.589 1.107 1.00 81.62 89 PHE A O 1
ATOM 731 N N . HIS A 1 90 ? 5.766 -9.255 0.558 1.00 86.69 90 HIS A N 1
ATOM 732 C CA . HIS A 1 90 ? 5.911 -8.008 1.284 1.00 86.69 90 HIS A CA 1
ATOM 733 C C . HIS A 1 90 ? 5.374 -6.878 0.409 1.00 86.69 90 HIS A C 1
ATOM 735 O O . HIS A 1 90 ? 5.905 -6.586 -0.659 1.00 86.69 90 HIS A O 1
ATOM 741 N N . VAL A 1 91 ? 4.282 -6.275 0.861 1.00 91.06 91 VAL A N 1
ATOM 742 C CA . VAL A 1 91 ? 3.611 -5.157 0.200 1.00 91.06 91 VAL A CA 1
ATOM 743 C C . VAL A 1 91 ? 3.510 -3.994 1.183 1.00 91.06 91 VAL A C 1
ATOM 745 O O . VAL A 1 91 ? 3.370 -4.233 2.386 1.00 91.06 91 VAL A O 1
ATOM 748 N N . PRO A 1 92 ? 3.568 -2.738 0.711 1.00 91.31 92 PRO A N 1
ATOM 749 C CA . PRO A 1 92 ? 3.443 -1.589 1.594 1.00 91.31 92 PRO A CA 1
ATOM 750 C C . PRO A 1 92 ? 2.028 -1.512 2.174 1.00 91.31 92 PRO A C 1
ATOM 752 O O . PRO A 1 92 ? 1.057 -1.887 1.516 1.00 91.31 92 PRO A O 1
ATOM 755 N N . LEU A 1 93 ? 1.899 -0.966 3.380 1.00 92.50 93 LEU A N 1
ATOM 756 C CA . LEU A 1 93 ? 0.631 -0.496 3.931 1.00 92.50 93 LEU A CA 1
ATOM 757 C C . LEU A 1 93 ? 0.837 0.914 4.475 1.00 92.50 93 LEU A C 1
ATOM 759 O O . LEU A 1 93 ? 1.632 1.123 5.386 1.00 92.50 93 LEU A O 1
ATOM 763 N N . MET A 1 94 ? 0.072 1.862 3.950 1.00 91.94 94 MET A N 1
ATOM 764 C CA . MET 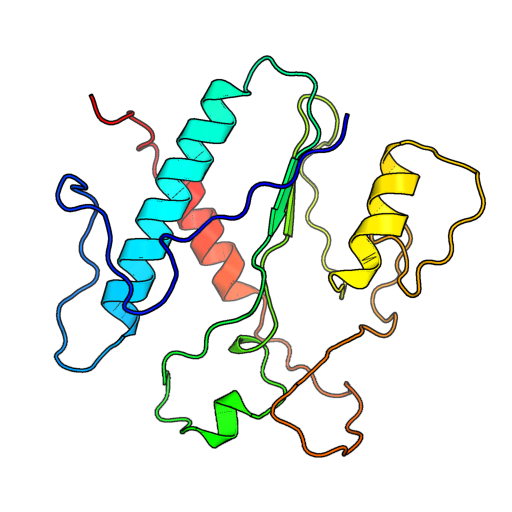A 1 94 ? -0.030 3.215 4.477 1.00 91.94 94 MET A CA 1
ATOM 765 C C . MET A 1 94 ? -1.463 3.460 4.940 1.00 91.94 94 MET A C 1
ATOM 767 O O . MET A 1 94 ? -2.412 3.262 4.180 1.00 91.94 94 MET A O 1
ATOM 771 N N . ILE A 1 95 ? -1.614 3.899 6.188 1.00 90.75 95 ILE A N 1
ATOM 772 C CA . ILE A 1 95 ? -2.888 4.364 6.735 1.00 90.75 95 ILE A CA 1
ATOM 773 C C . ILE A 1 95 ? -2.768 5.872 6.909 1.00 90.75 95 ILE A C 1
ATOM 775 O O . ILE A 1 95 ? -1.928 6.341 7.671 1.00 90.75 95 ILE A O 1
ATOM 779 N N . TYR A 1 96 ? -3.591 6.623 6.186 1.00 88.06 96 TYR A N 1
ATOM 780 C CA . TYR A 1 96 ? -3.548 8.080 6.166 1.00 88.06 96 TYR A CA 1
ATOM 781 C C . TYR A 1 96 ? -4.913 8.656 6.530 1.00 88.06 96 TYR A C 1
ATOM 783 O O . TYR A 1 96 ? -5.936 8.245 5.988 1.00 88.06 96 TYR A O 1
ATOM 791 N N . GLY A 1 97 ? -4.938 9.631 7.434 1.00 85.56 97 GLY A N 1
ATOM 792 C CA . GLY A 1 97 ? -6.141 10.394 7.746 1.00 85.56 97 GLY A CA 1
ATOM 793 C C . GLY A 1 97 ? -5.779 11.761 8.306 1.00 85.56 97 GLY A C 1
ATOM 794 O O . GLY A 1 97 ? -5.000 11.861 9.259 1.00 85.56 97 GLY A O 1
ATOM 795 N N . LYS A 1 98 ? -6.351 12.819 7.726 1.00 78.38 98 LYS A N 1
ATOM 796 C CA . LYS A 1 98 ? -6.096 14.203 8.144 1.00 78.38 98 LYS A CA 1
ATOM 797 C C . LYS A 1 98 ? -6.410 14.379 9.630 1.00 78.38 98 LYS A C 1
ATOM 799 O O . LYS A 1 98 ? -7.503 14.051 10.083 1.00 78.38 98 LYS A O 1
ATOM 804 N N . GLY A 1 99 ? -5.432 14.863 10.397 1.00 73.94 99 GLY A N 1
ATOM 805 C CA . GLY A 1 99 ? -5.577 15.119 11.835 1.00 73.94 99 GLY A CA 1
ATOM 806 C C . GLY A 1 99 ? -5.809 13.878 12.706 1.00 73.94 99 GLY A C 1
ATOM 807 O O . GLY A 1 99 ? -6.146 14.029 13.876 1.00 73.94 99 GLY A O 1
ATOM 808 N N . ARG A 1 100 ? -5.658 12.660 12.161 1.00 67.88 100 ARG A N 1
ATOM 809 C CA . ARG A 1 100 ? -5.951 11.412 12.885 1.00 67.88 100 ARG A CA 1
ATOM 810 C C . ARG A 1 100 ? -4.724 10.695 13.431 1.00 67.88 100 ARG A C 1
ATOM 812 O O . ARG A 1 100 ? -4.873 9.907 14.358 1.00 67.88 100 ARG A O 1
ATOM 819 N N . THR A 1 101 ? -3.538 10.951 12.888 1.00 60.34 101 THR A N 1
ATOM 820 C CA . THR A 1 101 ? -2.311 10.266 13.309 1.00 60.34 101 THR A CA 1
ATOM 821 C C . THR A 1 101 ? -1.112 11.200 13.233 1.00 60.34 101 THR A C 1
ATOM 823 O O . THR A 1 101 ? -0.851 11.787 12.182 1.00 60.34 101 THR A O 1
ATOM 826 N N . GLU A 1 102 ? -0.340 11.283 14.315 1.00 72.75 102 GLU A N 1
ATOM 827 C CA . GLU A 1 102 ? 1.082 11.607 14.192 1.00 72.75 102 GLU A CA 1
ATOM 828 C C . GLU A 1 102 ? 1.733 10.469 13.394 1.00 72.75 102 GLU A C 1
ATOM 830 O O . GLU A 1 102 ? 1.399 9.301 13.600 1.00 72.75 102 GLU A O 1
ATOM 835 N N . GLY A 1 103 ? 2.580 10.796 12.417 1.00 77.81 103 GLY A N 1
ATOM 836 C CA . GLY A 1 103 ? 3.194 9.787 11.556 1.00 77.81 103 GLY A CA 1
ATOM 837 C C . GLY A 1 103 ? 3.977 8.775 12.392 1.00 77.81 103 GLY A C 1
ATOM 838 O O . GLY A 1 103 ? 4.990 9.124 12.991 1.00 77.81 103 GLY A O 1
ATOM 839 N N . GLN A 1 104 ? 3.503 7.531 12.433 1.00 82.56 104 GLN A N 1
ATOM 840 C CA . GLN A 1 104 ? 4.142 6.441 13.160 1.00 82.56 104 GLN A CA 1
ATOM 841 C C . GLN A 1 104 ? 4.500 5.324 12.185 1.00 82.56 104 GLN A C 1
ATOM 843 O O . GLN A 1 104 ? 3.659 4.854 11.419 1.00 82.56 104 GLN A O 1
ATOM 848 N N . GLN A 1 105 ? 5.742 4.854 12.264 1.00 85.06 105 GLN A N 1
ATOM 849 C CA . GLN A 1 105 ? 6.140 3.602 11.639 1.00 85.06 105 GLN A CA 1
ATOM 850 C C . GLN A 1 105 ? 5.759 2.441 12.560 1.00 85.06 105 GLN A C 1
ATOM 852 O O . GLN A 1 105 ? 6.112 2.428 13.741 1.00 85.06 105 GLN A O 1
ATOM 857 N N . ILE A 1 106 ? 5.019 1.475 12.022 1.00 81.06 106 ILE A N 1
ATOM 858 C CA . ILE A 1 106 ? 4.666 0.243 12.726 1.00 81.06 106 ILE A CA 1
ATOM 859 C C . ILE A 1 106 ? 5.516 -0.879 12.134 1.00 81.06 106 ILE A C 1
ATOM 861 O O . ILE A 1 106 ? 5.217 -1.379 11.053 1.00 81.06 106 ILE A O 1
ATOM 865 N N . ASP A 1 107 ? 6.567 -1.271 12.853 1.00 81.88 107 ASP A N 1
ATOM 866 C CA . ASP A 1 107 ? 7.475 -2.355 12.460 1.00 81.88 107 ASP A CA 1
ATOM 867 C C . ASP A 1 107 ? 6.991 -3.705 13.017 1.00 81.88 107 ASP A C 1
ATOM 869 O O . ASP A 1 107 ? 7.624 -4.341 13.857 1.00 81.88 107 ASP A O 1
ATOM 873 N N . THR A 1 108 ? 5.782 -4.107 12.612 1.00 80.94 108 THR A N 1
ATOM 874 C CA . THR A 1 108 ? 5.182 -5.382 13.021 1.00 80.94 108 THR A CA 1
ATOM 875 C C . THR A 1 108 ? 4.768 -6.201 11.811 1.00 80.94 108 THR A C 1
ATOM 877 O O . THR A 1 108 ? 4.271 -5.684 10.810 1.00 80.94 108 THR A O 1
ATOM 880 N N . TRP A 1 109 ? 4.914 -7.517 11.922 1.00 83.69 109 TRP A N 1
ATOM 881 C CA . TRP A 1 109 ? 4.475 -8.441 10.886 1.00 83.69 109 TRP A CA 1
ATOM 882 C C . TRP A 1 109 ? 2.944 -8.448 10.781 1.00 83.69 109 TRP A C 1
ATOM 884 O O . TRP A 1 109 ? 2.255 -8.732 11.763 1.00 83.69 109 TRP A O 1
ATOM 894 N N . GLY A 1 110 ? 2.408 -8.210 9.582 1.00 88.06 110 GLY A N 1
ATOM 895 C CA . GLY A 1 110 ? 0.969 -8.164 9.313 1.00 88.06 110 GLY A CA 1
ATOM 896 C C . GLY A 1 110 ? 0.574 -8.797 7.978 1.00 88.06 110 GLY A C 1
ATOM 897 O O . GLY A 1 110 ? 1.413 -9.112 7.141 1.00 88.06 110 GLY A O 1
ATOM 898 N N . SER A 1 111 ? -0.728 -9.004 7.790 1.00 89.69 111 SER A N 1
ATOM 899 C CA . SER A 1 111 ? -1.343 -9.478 6.544 1.00 89.69 111 SER A CA 1
ATOM 900 C C . SER A 1 111 ? -2.627 -8.714 6.236 1.00 89.69 111 SER A C 1
ATOM 902 O O . SER A 1 111 ? -3.242 -8.120 7.119 1.00 89.69 111 SER A O 1
ATOM 904 N N 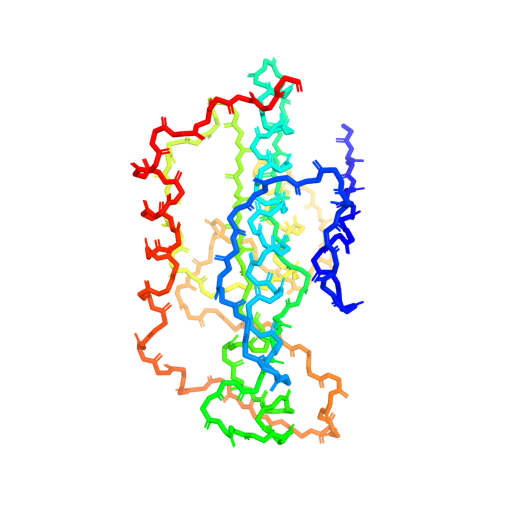. HIS A 1 112 ? -3.122 -8.841 5.007 1.00 92.12 112 HIS A N 1
ATOM 905 C CA . HIS A 1 112 ? -4.436 -8.326 4.611 1.00 92.12 112 HIS A CA 1
ATOM 906 C C . HIS A 1 112 ? -5.596 -8.805 5.509 1.00 92.12 112 HIS A C 1
ATOM 908 O O . HIS A 1 112 ? -6.583 -8.090 5.683 1.00 92.12 112 HIS A O 1
ATOM 914 N N . ALA A 1 113 ? -5.484 -9.979 6.146 1.00 91.19 113 ALA A N 1
ATOM 915 C CA . ALA A 1 113 ? -6.492 -10.477 7.091 1.00 91.19 113 ALA A CA 1
ATOM 916 C C . ALA A 1 113 ? -6.641 -9.591 8.346 1.00 91.19 113 ALA A C 1
ATOM 918 O O . ALA A 1 113 ? -7.673 -9.618 9.025 1.00 91.19 113 ALA A O 1
ATOM 919 N N . ASP A 1 114 ? -5.620 -8.791 8.645 1.00 91.75 114 ASP A N 1
ATOM 920 C CA . ASP A 1 114 ? -5.561 -7.903 9.799 1.00 91.75 114 ASP A CA 1
ATOM 921 C C . ASP A 1 114 ? -6.261 -6.558 9.540 1.00 91.75 114 ASP A C 1
ATOM 923 O O . ASP A 1 114 ? -6.510 -5.804 10.481 1.00 91.75 114 ASP A O 1
ATOM 927 N N . PHE A 1 115 ? -6.659 -6.261 8.297 1.00 92.81 115 PHE A N 1
ATOM 928 C CA . PHE A 1 115 ? -7.267 -4.975 7.939 1.00 92.81 115 PHE A CA 1
ATOM 929 C C . PHE A 1 115 ? -8.606 -4.761 8.629 1.00 92.81 115 PHE A C 1
ATOM 931 O O . PHE A 1 115 ? -8.795 -3.745 9.288 1.00 92.81 115 PHE A O 1
ATOM 938 N N . LEU A 1 116 ? -9.521 -5.732 8.543 1.00 93.56 116 LEU A N 1
ATOM 939 C CA . LEU A 1 116 ? -10.838 -5.616 9.168 1.00 93.56 116 LEU A CA 1
ATOM 940 C C . LEU A 1 116 ? -10.750 -5.307 10.677 1.00 93.56 116 LEU A C 1
ATOM 942 O O . LEU A 1 116 ? -11.315 -4.299 11.090 1.00 93.56 116 LEU A O 1
ATOM 946 N N . PRO A 1 117 ? -10.048 -6.095 11.519 1.00 93.00 117 PRO A N 1
ATOM 947 C CA . PRO A 1 117 ? -9.951 -5.774 12.941 1.00 93.00 117 PRO A CA 1
ATOM 948 C C . PRO A 1 117 ? -9.201 -4.460 13.212 1.00 93.00 117 PRO A C 1
ATOM 950 O O . PRO A 1 117 ? -9.511 -3.806 14.200 1.00 93.00 117 PRO A O 1
ATOM 953 N N . THR A 1 118 ? -8.260 -4.051 12.353 1.00 92.06 118 THR A N 1
ATOM 954 C CA . THR A 1 118 ? -7.570 -2.750 12.464 1.00 92.06 118 THR A CA 1
ATOM 955 C C . THR A 1 118 ? -8.521 -1.585 12.196 1.00 92.06 118 THR A C 1
ATOM 957 O O . THR A 1 118 ? -8.573 -0.638 12.974 1.00 92.06 118 THR A O 1
ATOM 960 N N . ILE A 1 119 ? -9.324 -1.675 11.133 1.00 92.44 119 ILE A N 1
ATOM 961 C CA . ILE A 1 119 ? -10.352 -0.683 10.801 1.00 92.44 119 ILE A CA 1
ATOM 962 C C . ILE A 1 119 ? -11.350 -0.576 11.954 1.00 92.44 119 ILE A C 1
ATOM 964 O O . ILE A 1 119 ? -11.633 0.522 12.418 1.00 92.44 119 ILE A O 1
ATOM 968 N N . LEU A 1 120 ? -11.856 -1.702 12.461 1.00 93.56 120 LEU A N 1
ATOM 969 C CA . LEU A 1 120 ? -12.819 -1.691 13.564 1.00 93.56 120 LEU A CA 1
ATOM 970 C C . LEU A 1 120 ? -12.261 -1.000 14.817 1.00 93.56 120 LEU A C 1
ATOM 972 O O . LEU A 1 120 ? -12.995 -0.257 15.464 1.00 93.56 120 LEU A O 1
ATOM 976 N N . ASP A 1 121 ? -10.975 -1.180 15.121 1.00 91.00 121 ASP A N 1
ATOM 977 C CA . ASP A 1 121 ? -10.323 -0.499 16.242 1.00 91.00 121 ASP A CA 1
ATOM 978 C C . ASP A 1 121 ? -10.186 1.009 16.029 1.00 91.00 121 ASP A C 1
ATOM 980 O O . ASP A 1 121 ? -10.477 1.770 16.949 1.00 91.00 121 ASP A O 1
ATOM 984 N N . LEU A 1 122 ? -9.799 1.444 14.825 1.00 89.50 122 LEU A N 1
ATOM 985 C CA . LEU A 1 122 ? -9.688 2.868 14.479 1.00 89.50 122 LEU A CA 1
ATOM 986 C C . LEU A 1 122 ? -11.030 3.605 14.561 1.00 89.50 122 LEU A C 1
ATOM 988 O O . LEU A 1 122 ? -11.055 4.810 14.793 1.00 89.50 122 LEU A O 1
ATOM 992 N N . PHE A 1 123 ? -12.141 2.893 14.370 1.00 90.19 123 PHE A N 1
ATOM 993 C CA . PHE A 1 123 ? -13.500 3.420 14.529 1.00 90.19 123 PHE A CA 1
ATOM 994 C C . PHE A 1 123 ? -14.110 3.112 15.908 1.00 90.19 123 PHE A C 1
ATOM 996 O O . PHE A 1 123 ? -15.313 3.285 16.096 1.00 90.19 123 PHE A O 1
ATOM 1003 N N . GLU A 1 124 ? -13.302 2.630 16.860 1.00 91.81 124 GLU A N 1
ATOM 1004 C CA . GLU A 1 124 ? -13.702 2.271 18.227 1.00 91.81 124 GLU A CA 1
ATOM 1005 C C . GLU A 1 124 ? -14.898 1.309 18.311 1.00 91.81 124 GLU A C 1
ATOM 1007 O O . GLU A 1 124 ? -15.657 1.286 19.287 1.00 91.81 124 GLU A O 1
ATOM 1012 N N . TRP A 1 125 ? -15.079 0.474 17.293 1.00 94.38 125 TRP A N 1
ATOM 1013 C CA . TRP A 1 125 ? -16.213 -0.427 17.213 1.00 94.38 125 TRP A CA 1
ATOM 1014 C C . TRP A 1 125 ? -16.069 -1.588 18.204 1.00 94.38 125 TRP A C 1
ATOM 1016 O O . TRP A 1 125 ? -15.056 -2.283 18.250 1.00 94.38 125 TRP A O 1
ATOM 1026 N N . ARG A 1 126 ? -17.113 -1.828 19.008 1.00 90.00 126 ARG A N 1
ATOM 1027 C CA . ARG A 1 126 ? -17.102 -2.813 20.113 1.00 90.00 126 ARG A CA 1
ATOM 1028 C C . ARG A 1 126 ? -17.945 -4.065 19.863 1.00 90.00 126 ARG A C 1
ATOM 1030 O O . ARG A 1 126 ? -18.152 -4.861 20.777 1.00 90.00 126 ARG A O 1
ATOM 1037 N N . GLY A 1 127 ? -18.476 -4.234 18.655 1.00 92.69 127 GLY A N 1
ATOM 1038 C CA . GLY A 1 127 ? -19.274 -5.406 18.306 1.00 92.69 127 GLY A CA 1
ATOM 1039 C C . GLY A 1 127 ? -18.439 -6.683 18.142 1.00 92.69 127 GLY A C 1
ATOM 1040 O O . GLY A 1 127 ? -17.214 -6.688 18.252 1.00 92.69 127 GLY A O 1
ATOM 1041 N N . LYS A 1 128 ? -19.118 -7.800 17.860 1.00 92.25 128 LYS A N 1
ATOM 1042 C CA . LYS A 1 128 ? -18.463 -9.075 17.529 1.00 92.25 128 LYS A CA 1
ATOM 1043 C C . LYS A 1 128 ? -18.232 -9.171 16.026 1.00 92.25 128 LYS A C 1
ATOM 1045 O O . LYS A 1 128 ? -19.187 -9.040 15.266 1.00 92.25 128 LYS A O 1
ATOM 1050 N N . HIS A 1 129 ? -17.006 -9.465 15.607 1.00 91.75 129 HIS A N 1
ATOM 1051 C CA . HIS A 1 129 ? -16.663 -9.750 14.213 1.00 91.75 129 HIS A CA 1
ATOM 1052 C C . HIS A 1 129 ? -16.045 -11.149 14.086 1.00 91.75 129 HIS A C 1
ATOM 1054 O O . HIS A 1 129 ? -15.480 -11.680 15.040 1.00 91.75 129 HIS A O 1
ATOM 1060 N N . HIS A 1 130 ? -16.125 -11.738 12.895 1.00 90.38 130 HIS A N 1
ATOM 1061 C CA . HIS A 1 130 ? -15.590 -13.072 12.596 1.00 90.38 130 HIS A CA 1
ATOM 1062 C C . HIS A 1 130 ? -14.282 -13.002 11.788 1.00 90.38 130 HIS A C 1
ATOM 1064 O O . HIS A 1 130 ? -14.083 -13.784 10.863 1.00 90.38 130 HIS A O 1
ATOM 1070 N N . SER A 1 131 ? -13.399 -12.043 12.099 1.00 88.75 131 SER A N 1
ATOM 1071 C CA . SER A 1 131 ? -12.100 -11.973 11.405 1.00 88.75 131 SER A CA 1
ATOM 1072 C C . SER A 1 131 ? -11.145 -13.023 11.959 1.00 88.75 131 SER A C 1
ATOM 1074 O O . SER A 1 131 ? -11.114 -13.258 13.165 1.00 88.75 131 SER A O 1
ATOM 1076 N N . ILE A 1 132 ? -10.340 -13.607 11.075 1.00 88.00 132 ILE A N 1
ATOM 1077 C CA . ILE A 1 132 ? -9.228 -14.491 11.441 1.00 88.00 132 ILE A CA 1
ATOM 1078 C C . ILE A 1 132 ? -7.963 -13.710 11.830 1.00 88.00 132 ILE A C 1
ATOM 1080 O O . ILE A 1 132 ? -7.099 -14.253 12.516 1.00 88.00 132 ILE A O 1
ATOM 1084 N N . GLY A 1 133 ? -7.844 -12.454 11.384 1.00 88.00 133 GLY A N 1
ATOM 1085 C CA . GLY A 1 133 ? -6.702 -11.594 11.680 1.00 88.00 133 GLY A CA 1
ATOM 1086 C C . GLY A 1 133 ? -6.790 -10.922 13.049 1.00 88.00 133 GLY A C 1
ATOM 1087 O O . GLY A 1 133 ? -7.804 -10.987 13.750 1.00 88.00 133 GLY A O 1
ATOM 1088 N N . LYS A 1 134 ? -5.721 -10.217 13.413 1.00 88.38 134 LYS A N 1
ATOM 1089 C CA . LYS A 1 134 ? -5.612 -9.389 14.616 1.00 88.38 134 LYS A CA 1
ATOM 1090 C C . LYS A 1 134 ? -5.227 -7.970 14.225 1.00 88.38 134 LYS A C 1
ATOM 1092 O O . LYS A 1 134 ? -4.321 -7.777 13.430 1.00 88.38 134 LYS A O 1
ATOM 1097 N N . SER A 1 135 ? -5.899 -6.994 14.831 1.00 90.81 135 SER A N 1
ATOM 1098 C CA . SER A 1 135 ? -5.623 -5.571 14.605 1.00 90.81 135 SER A CA 1
ATOM 1099 C C . SER A 1 135 ? -4.139 -5.249 14.762 1.00 90.81 135 SER A C 1
ATOM 1101 O O . SER A 1 135 ? -3.546 -5.617 15.778 1.00 90.81 135 SER A O 1
ATOM 1103 N N . LEU A 1 136 ? -3.583 -4.529 13.788 1.00 89.00 136 LEU A N 1
ATOM 1104 C CA . LEU A 1 136 ? -2.195 -4.071 13.777 1.00 89.00 136 LEU A CA 1
ATOM 1105 C C . LEU A 1 136 ? -1.906 -3.094 14.927 1.00 89.00 136 LEU A C 1
ATOM 1107 O O . LEU A 1 136 ? -0.781 -3.041 15.403 1.00 89.00 136 LEU A O 1
ATOM 1111 N N . LEU A 1 137 ? -2.927 -2.403 15.449 1.00 86.50 137 LEU A N 1
ATOM 1112 C CA . LEU A 1 137 ? -2.792 -1.474 16.582 1.00 86.50 137 LEU A CA 1
ATOM 1113 C C . LEU A 1 137 ? -2.626 -2.168 17.938 1.00 86.50 137 LEU A C 1
ATOM 1115 O O . LEU A 1 137 ? -2.269 -1.534 18.925 1.00 86.50 137 LEU A O 1
ATOM 1119 N N . ARG A 1 138 ? -2.946 -3.462 18.013 1.00 84.12 138 ARG A N 1
ATOM 1120 C CA . ARG A 1 138 ? -2.878 -4.261 19.249 1.00 84.12 138 ARG A CA 1
ATOM 1121 C C . ARG A 1 138 ? -1.847 -5.381 19.168 1.00 84.12 138 ARG A C 1
ATOM 1123 O O . ARG A 1 138 ? -1.827 -6.250 20.038 1.00 84.12 138 ARG A O 1
ATOM 1130 N N . ARG A 1 139 ? -1.099 -5.456 18.071 1.00 72.19 139 ARG A N 1
ATOM 1131 C CA . ARG A 1 139 ? -0.292 -6.624 17.731 1.00 72.19 139 ARG A CA 1
ATOM 1132 C C . ARG A 1 139 ? 1.095 -6.520 18.358 1.00 72.19 139 ARG A C 1
ATOM 1134 O O . ARG A 1 139 ? 1.712 -5.467 18.332 1.00 72.19 139 ARG A O 1
ATOM 1141 N N . GLU A 1 140 ? 1.571 -7.634 18.905 1.00 69.44 140 GLU A N 1
ATOM 1142 C CA . GLU A 1 140 ? 2.950 -7.792 19.378 1.00 69.44 140 GLU A CA 1
ATOM 1143 C C . GLU A 1 140 ? 3.856 -8.255 18.223 1.00 69.44 140 GLU A C 1
ATOM 1145 O O . GLU A 1 140 ? 3.404 -9.010 17.356 1.00 69.44 140 GLU A O 1
ATOM 1150 N N . ASP A 1 141 ? 5.145 -7.899 18.268 1.00 63.84 141 ASP A N 1
ATOM 1151 C CA . ASP A 1 141 ? 6.171 -8.085 17.217 1.00 63.84 141 ASP A CA 1
ATOM 1152 C C . ASP A 1 141 ? 6.359 -9.517 16.672 1.00 63.84 141 ASP A C 1
ATOM 1154 O O . ASP A 1 141 ? 7.114 -9.739 15.728 1.00 63.84 141 ASP A O 1
ATOM 1158 N N . ARG A 1 142 ? 5.702 -10.532 17.249 1.00 64.94 142 ARG A N 1
ATOM 1159 C CA . ARG A 1 142 ? 5.877 -11.954 16.890 1.00 64.94 142 ARG A CA 1
ATOM 1160 C C . ARG A 1 142 ? 4.578 -12.726 16.674 1.00 64.94 142 ARG A C 1
ATOM 1162 O O . ARG A 1 142 ? 4.576 -13.958 16.703 1.00 64.94 142 ARG A O 1
ATOM 1169 N N . ALA A 1 143 ? 3.459 -12.038 16.470 1.00 68.38 143 ALA A N 1
ATOM 1170 C CA . ALA A 1 143 ? 2.204 -12.718 16.173 1.00 68.38 143 ALA A CA 1
ATOM 1171 C C . ALA A 1 143 ? 2.243 -13.394 14.780 1.00 68.38 143 ALA A C 1
ATOM 1173 O O . ALA A 1 143 ? 2.722 -12.789 13.818 1.00 68.38 143 ALA A O 1
ATOM 1174 N N . PRO A 1 144 ? 1.706 -14.622 14.632 1.00 73.69 144 PRO A N 1
ATOM 1175 C CA . PRO A 1 144 ? 1.746 -15.364 13.373 1.00 73.69 144 PRO A CA 1
ATOM 1176 C C . PRO A 1 144 ? 0.983 -14.635 12.263 1.00 73.69 144 PRO A C 1
ATOM 1178 O O . PRO A 1 144 ? -0.155 -14.204 12.462 1.00 73.69 144 PRO A O 1
ATOM 1181 N N . VAL A 1 145 ? 1.604 -14.506 11.093 1.00 78.38 145 VAL A N 1
ATOM 1182 C CA . VAL A 1 145 ? 1.010 -13.892 9.898 1.00 78.38 145 VAL A CA 1
ATOM 1183 C C . VAL A 1 145 ? 0.480 -14.968 8.962 1.00 78.38 145 VAL A C 1
ATOM 1185 O O . VAL A 1 145 ? 1.094 -16.023 8.797 1.00 78.38 145 VAL A O 1
ATOM 1188 N N . PHE A 1 146 ? -0.666 -14.696 8.343 1.00 77.12 146 PHE A N 1
ATOM 1189 C CA . PHE A 1 146 ? -1.220 -15.553 7.308 1.00 77.12 146 PHE A CA 1
ATOM 1190 C C . PHE A 1 146 ? -0.630 -15.179 5.953 1.00 77.12 146 PHE A C 1
ATOM 1192 O O . PHE A 1 146 ? -0.768 -14.048 5.495 1.00 77.12 146 PHE A O 1
ATOM 1199 N N . TYR A 1 147 ? -0.016 -16.157 5.301 1.00 76.38 147 TYR A N 1
ATOM 1200 C CA . TYR A 1 147 ? 0.458 -16.049 3.931 1.00 76.38 147 TYR A CA 1
ATOM 1201 C C . TYR A 1 147 ? -0.124 -17.202 3.120 1.00 76.38 147 TYR A C 1
ATOM 1203 O O . TYR A 1 147 ? -0.061 -18.361 3.536 1.00 76.38 147 TYR A O 1
ATOM 1211 N N . HIS A 1 148 ? -0.714 -16.878 1.972 1.00 72.62 148 HIS A N 1
ATOM 1212 C CA . HIS A 1 148 ? -1.223 -17.862 1.032 1.00 72.62 148 HIS A CA 1
ATOM 1213 C C . HIS A 1 148 ? -0.337 -17.869 -0.209 1.00 72.62 148 HIS A C 1
ATOM 1215 O O . HIS A 1 148 ? -0.299 -16.891 -0.952 1.00 72.62 148 HIS A O 1
ATOM 1221 N N . ASN A 1 149 ? 0.344 -18.987 -0.452 1.00 67.12 149 ASN A N 1
ATOM 1222 C CA . ASN A 1 149 ? 1.112 -19.198 -1.670 1.00 67.12 149 ASN A CA 1
ATOM 1223 C C . ASN A 1 149 ? 0.361 -20.179 -2.582 1.00 67.12 149 ASN A C 1
ATOM 1225 O O . ASN A 1 149 ? 0.420 -21.386 -2.342 1.00 67.12 149 ASN A O 1
ATOM 1229 N N . PRO A 1 150 ? -0.330 -19.700 -3.632 1.00 56.69 150 PRO A N 1
ATOM 1230 C CA . PRO A 1 150 ? -1.073 -20.572 -4.539 1.00 56.69 150 PRO A CA 1
ATOM 1231 C C . PRO A 1 150 ? -0.160 -21.485 -5.372 1.00 56.69 150 PRO A C 1
ATOM 1233 O O . PRO A 1 150 ? -0.634 -22.461 -5.946 1.00 56.69 150 PRO A O 1
ATOM 1236 N N . SER A 1 151 ? 1.143 -21.191 -5.438 1.00 53.19 151 SER A N 1
ATOM 1237 C CA . SER A 1 151 ? 2.128 -21.998 -6.163 1.00 53.19 151 SER A CA 1
ATOM 1238 C C . SER A 1 151 ? 2.611 -23.210 -5.364 1.00 53.19 151 SER A C 1
ATOM 1240 O O . SER A 1 151 ? 3.227 -24.109 -5.935 1.00 53.19 151 SER A O 1
ATOM 1242 N N . HIS A 1 152 ? 2.336 -23.256 -4.057 1.00 50.25 152 HIS A N 1
ATOM 1243 C CA . HIS A 1 152 ? 2.641 -24.415 -3.233 1.00 50.25 152 HIS A CA 1
ATOM 1244 C C . HIS A 1 152 ? 1.527 -25.457 -3.364 1.00 50.25 152 HIS A C 1
ATOM 1246 O O . HIS A 1 152 ? 0.427 -25.303 -2.831 1.00 50.25 152 HIS A O 1
ATOM 1252 N N . GLN A 1 153 ? 1.856 -26.587 -3.993 1.00 36.94 153 GLN A N 1
ATOM 1253 C CA . GLN A 1 153 ? 1.266 -27.856 -3.578 1.00 36.94 153 GLN A CA 1
ATOM 1254 C C . GLN A 1 153 ? 1.372 -27.945 -2.047 1.00 36.94 153 GLN A C 1
ATOM 1256 O O . GLN A 1 153 ? 2.439 -27.708 -1.485 1.00 36.94 153 GLN A O 1
ATOM 1261 N N . ALA A 1 154 ? 0.246 -28.217 -1.388 1.00 30.55 154 ALA A N 1
ATOM 1262 C CA . ALA A 1 154 ? 0.077 -28.248 0.061 1.00 30.55 154 ALA A CA 1
ATOM 1263 C C . ALA A 1 154 ? 1.299 -28.817 0.819 1.00 30.55 154 ALA A C 1
ATOM 1265 O O . ALA A 1 154 ? 1.497 -30.028 0.881 1.00 30.55 154 ALA A O 1
ATOM 1266 N N . GLY A 1 155 ? 2.102 -27.947 1.436 1.00 30.25 155 GLY A N 1
ATOM 1267 C CA . GLY A 1 155 ? 3.303 -28.345 2.169 1.00 30.25 155 GLY A CA 1
ATOM 1268 C C . GLY A 1 155 ? 3.719 -27.281 3.177 1.00 30.25 155 GLY A C 1
ATOM 1269 O O . GLY A 1 155 ? 4.257 -26.245 2.813 1.00 30.25 155 GLY A O 1
ATOM 1270 N N . LYS A 1 156 ? 3.425 -27.532 4.456 1.00 35.97 156 LYS A N 1
ATOM 1271 C CA . LYS A 1 156 ? 3.730 -26.683 5.619 1.00 35.97 156 LYS A CA 1
ATOM 1272 C C . LYS A 1 156 ? 5.207 -26.263 5.663 1.00 35.97 156 LYS A C 1
ATOM 1274 O O . LYS A 1 156 ? 6.052 -27.136 5.834 1.00 35.97 156 LYS A O 1
ATOM 1279 N N . VAL A 1 157 ? 5.508 -24.961 5.692 1.00 33.59 157 VAL A N 1
ATOM 1280 C CA . VAL A 1 157 ? 6.787 -24.457 6.227 1.00 33.59 157 VAL A CA 1
ATOM 1281 C C . VAL A 1 157 ? 6.539 -23.200 7.061 1.00 33.59 157 VAL A C 1
ATOM 1283 O O . VAL A 1 157 ? 5.958 -22.221 6.607 1.00 33.59 157 VAL A O 1
ATOM 1286 N N . TYR A 1 158 ? 6.940 -23.291 8.327 1.00 35.75 158 TYR A N 1
ATOM 1287 C CA . TYR A 1 158 ? 6.814 -22.265 9.353 1.00 35.75 158 TYR A CA 1
ATOM 1288 C C . TYR A 1 158 ? 7.802 -21.120 9.107 1.00 35.75 158 TYR A C 1
ATOM 1290 O O . TYR A 1 158 ? 8.993 -21.357 8.908 1.00 35.75 158 TYR A O 1
ATOM 1298 N N . ALA A 1 159 ? 7.317 -19.883 9.220 1.00 34.84 159 ALA A N 1
ATOM 1299 C CA . ALA A 1 159 ? 8.147 -18.693 9.344 1.00 34.84 159 ALA A CA 1
ATOM 1300 C C . ALA A 1 159 ? 8.982 -18.788 10.631 1.00 34.84 159 ALA A C 1
ATOM 1302 O O . ALA A 1 159 ? 8.467 -18.604 11.735 1.00 34.84 159 ALA A O 1
ATOM 1303 N N . LYS A 1 160 ? 10.266 -19.135 10.502 1.00 26.25 160 LYS A N 1
ATOM 1304 C CA . LYS A 1 160 ? 11.220 -19.032 11.615 1.00 26.25 160 LYS A CA 1
ATOM 1305 C C . LYS A 1 160 ? 12.542 -18.347 11.274 1.00 26.25 160 LYS A C 1
ATOM 1307 O O . LYS A 1 160 ? 13.266 -18.041 12.207 1.00 26.25 160 LYS A O 1
ATOM 1312 N N . ASN A 1 161 ? 12.813 -18.038 10.003 1.00 31.64 161 ASN A N 1
ATOM 1313 C CA . ASN A 1 161 ? 14.080 -17.441 9.564 1.00 31.64 161 ASN A CA 1
ATOM 1314 C C . ASN A 1 161 ? 13.872 -16.338 8.502 1.00 31.64 161 ASN A C 1
ATOM 1316 O O . ASN A 1 161 ? 14.470 -16.407 7.431 1.00 31.64 161 ASN A O 1
ATOM 1320 N N . ALA A 1 162 ? 13.014 -15.343 8.751 1.00 36.62 162 ALA A N 1
ATOM 1321 C CA . ALA A 1 162 ? 13.063 -14.124 7.938 1.00 36.62 162 ALA A CA 1
ATOM 1322 C C . ALA A 1 162 ? 14.338 -13.354 8.332 1.00 36.62 162 ALA A C 1
ATOM 1324 O O . ALA A 1 162 ? 14.493 -12.989 9.498 1.00 36.62 162 ALA A O 1
ATOM 1325 N N . GLN A 1 163 ? 15.281 -13.235 7.393 1.00 32.06 163 GLN A N 1
ATOM 1326 C CA . GLN A 1 163 ? 16.579 -12.580 7.586 1.00 32.06 163 GLN A CA 1
ATOM 1327 C C . GLN A 1 163 ? 16.406 -11.060 7.820 1.00 32.06 163 GLN A C 1
ATOM 1329 O O . GLN A 1 163 ? 15.439 -10.489 7.315 1.00 32.06 163 GLN A O 1
ATOM 1334 N N . PRO A 1 164 ? 17.319 -10.391 8.554 1.00 34.66 164 PRO A N 1
ATOM 1335 C CA . PRO A 1 164 ? 17.177 -8.994 9.003 1.00 34.66 164 PRO A CA 1
ATOM 1336 C C . PRO A 1 164 ? 17.275 -7.897 7.922 1.00 34.66 164 PRO A C 1
ATOM 1338 O O . PRO A 1 164 ? 17.187 -6.720 8.249 1.00 34.66 164 PRO A O 1
ATOM 1341 N N . GLU A 1 165 ? 17.473 -8.241 6.652 1.00 36.66 165 GLU A N 1
ATOM 1342 C CA . GLU A 1 165 ? 17.908 -7.310 5.592 1.00 36.66 165 GLU A CA 1
ATOM 1343 C C . GLU A 1 165 ? 16.753 -6.527 4.915 1.00 36.66 165 GLU A C 1
ATOM 1345 O O . GLU A 1 165 ? 16.928 -5.927 3.863 1.00 36.66 165 GLU A O 1
ATOM 1350 N N . VAL A 1 166 ? 15.553 -6.498 5.509 1.00 42.84 166 VAL A N 1
ATOM 1351 C CA . VAL A 1 166 ? 14.299 -6.057 4.846 1.00 42.84 166 VAL A CA 1
ATOM 1352 C C . VAL A 1 166 ? 13.937 -4.574 5.095 1.00 42.84 166 VAL A C 1
ATOM 1354 O O . VAL A 1 166 ? 12.905 -4.095 4.633 1.00 42.84 166 VAL A O 1
ATOM 1357 N N . VAL A 1 167 ? 14.781 -3.804 5.790 1.00 34.47 167 VAL A N 1
ATOM 1358 C CA . VAL A 1 167 ? 14.460 -2.416 6.197 1.00 34.47 167 VAL A CA 1
ATOM 1359 C C . VAL A 1 167 ? 14.937 -1.349 5.190 1.00 34.47 167 VAL A C 1
ATOM 1361 O O . VAL A 1 167 ? 14.365 -0.263 5.132 1.00 34.47 167 VAL A O 1
ATOM 1364 N N . GLU A 1 168 ? 15.922 -1.636 4.333 1.00 29.38 168 GLU A N 1
ATOM 1365 C CA . GLU A 1 168 ? 16.574 -0.590 3.519 1.00 29.38 168 GLU A CA 1
ATOM 1366 C C . GLU A 1 168 ? 15.773 -0.144 2.280 1.00 29.38 168 GLU A C 1
ATOM 1368 O O . GLU A 1 168 ? 15.769 1.040 1.944 1.00 29.38 168 GLU A O 1
ATOM 1373 N N . THR A 1 169 ? 15.022 -1.035 1.627 1.00 39.66 169 THR A N 1
ATOM 1374 C CA . THR A 1 169 ? 14.348 -0.725 0.349 1.00 39.66 169 THR A CA 1
ATOM 1375 C C . THR A 1 169 ? 13.146 0.212 0.507 1.00 39.66 169 THR A C 1
ATOM 1377 O O . THR A 1 169 ? 12.874 1.035 -0.368 1.00 39.66 169 THR A O 1
ATOM 1380 N N . PHE A 1 170 ? 12.431 0.131 1.634 1.00 36.47 170 PHE A N 1
ATOM 1381 C CA . PHE A 1 170 ? 11.301 1.020 1.920 1.00 36.47 170 PHE A CA 1
ATOM 1382 C C . PHE A 1 170 ? 11.768 2.419 2.336 1.00 36.47 170 PHE A C 1
ATOM 1384 O O . PHE A 1 170 ? 11.176 3.412 1.917 1.00 36.47 170 PHE A O 1
ATOM 1391 N N . GLU A 1 171 ? 12.856 2.519 3.107 1.00 34.53 171 GLU A N 1
ATOM 1392 C CA . GLU A 1 171 ? 13.438 3.817 3.449 1.00 34.53 171 GLU A CA 1
ATOM 1393 C C . GLU A 1 171 ? 14.002 4.542 2.227 1.00 34.53 171 GLU A C 1
ATOM 1395 O O . GLU A 1 171 ? 13.830 5.753 2.128 1.00 34.53 171 GLU A O 1
ATOM 1400 N N . GLU A 1 172 ? 14.643 3.835 1.295 1.00 37.28 172 GLU A N 1
ATOM 1401 C CA . GLU A 1 172 ? 15.104 4.400 0.020 1.00 37.28 172 GLU A CA 1
ATOM 1402 C C . GLU A 1 172 ? 13.923 4.926 -0.811 1.00 37.28 172 GLU A C 1
ATOM 1404 O O . GLU A 1 172 ? 13.938 6.079 -1.241 1.00 37.28 172 GLU A O 1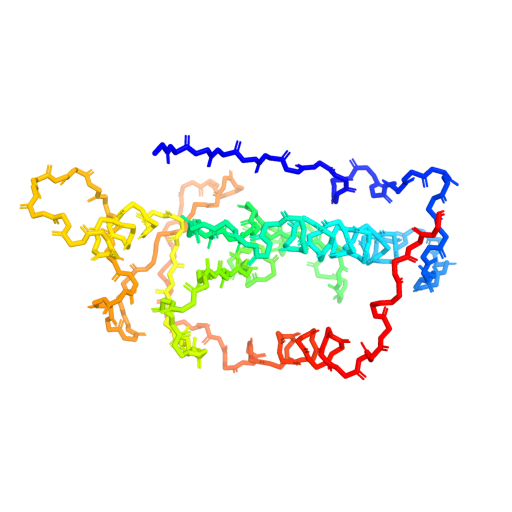
ATOM 1409 N N . MET A 1 173 ? 12.846 4.142 -0.945 1.00 37.72 173 MET A N 1
ATOM 1410 C CA . MET A 1 173 ? 11.638 4.562 -1.662 1.00 37.72 173 MET A CA 1
ATOM 1411 C C . MET A 1 173 ? 10.985 5.786 -1.002 1.00 37.72 173 MET A C 1
ATOM 1413 O O . MET A 1 173 ? 10.671 6.759 -1.680 1.00 37.72 173 MET A O 1
ATOM 1417 N N . MET A 1 174 ? 10.846 5.801 0.326 1.00 37.91 174 MET A N 1
ATOM 1418 C CA . MET A 1 174 ? 10.286 6.947 1.050 1.00 37.91 174 MET A CA 1
ATOM 1419 C C . MET A 1 174 ? 11.215 8.171 1.001 1.00 37.91 174 MET A C 1
ATOM 1421 O O . MET A 1 174 ? 10.739 9.295 0.854 1.00 37.91 174 MET A O 1
ATOM 1425 N N . LYS A 1 175 ? 12.541 7.992 1.041 1.00 37.31 175 LYS A N 1
ATOM 1426 C CA . LYS A 1 175 ? 13.510 9.082 0.830 1.00 37.31 175 LYS A CA 1
ATOM 1427 C C . LYS A 1 175 ? 13.378 9.663 -0.579 1.00 37.31 175 LYS A C 1
ATOM 1429 O O . LYS A 1 175 ? 13.358 10.881 -0.706 1.00 37.31 175 LYS A O 1
ATOM 1434 N N . MET A 1 176 ? 13.191 8.845 -1.614 1.00 37.59 176 MET A N 1
ATOM 1435 C CA . MET A 1 176 ? 12.939 9.328 -2.981 1.00 37.59 176 MET A CA 1
ATOM 1436 C C . MET A 1 176 ? 11.606 10.091 -3.096 1.00 37.59 176 MET A C 1
ATOM 1438 O O . MET A 1 176 ? 11.551 11.139 -3.748 1.00 37.59 176 MET A O 1
ATOM 1442 N N . LEU A 1 177 ? 10.562 9.616 -2.409 1.00 37.12 177 LEU A N 1
ATOM 1443 C CA . LEU A 1 177 ? 9.229 10.230 -2.397 1.00 37.12 177 LEU A CA 1
ATOM 1444 C C . LEU A 1 177 ? 9.172 11.562 -1.631 1.00 37.12 177 LEU A C 1
ATOM 1446 O O . LEU A 1 177 ? 8.421 12.451 -2.020 1.00 37.12 177 LEU A O 1
ATOM 1450 N N . PHE A 1 178 ? 9.981 11.741 -0.579 1.00 38.16 178 PHE A N 1
ATOM 1451 C CA . PHE A 1 178 ? 9.960 12.959 0.248 1.00 38.16 178 PHE A CA 1
ATOM 1452 C C . PHE A 1 178 ? 11.140 13.922 0.032 1.00 38.16 178 PHE A C 1
ATOM 1454 O O . PHE A 1 178 ? 11.047 15.078 0.441 1.00 38.16 178 PHE A O 1
ATOM 1461 N N . GLN A 1 179 ? 12.243 13.503 -0.603 1.00 33.81 179 GLN A N 1
ATOM 1462 C CA . GLN A 1 179 ? 13.374 14.395 -0.926 1.00 33.81 179 GLN A CA 1
ATOM 1463 C C . GLN A 1 179 ? 13.238 15.075 -2.293 1.00 33.81 179 GLN A C 1
ATOM 1465 O O . GLN A 1 179 ? 13.878 16.102 -2.531 1.00 33.81 179 GLN A O 1
ATOM 1470 N N . SER A 1 180 ? 12.392 14.561 -3.187 1.00 37.44 180 SER A N 1
ATOM 1471 C CA . SER A 1 180 ? 12.062 15.264 -4.421 1.00 37.44 180 SER A CA 1
ATOM 1472 C C . SER A 1 180 ? 10.955 16.284 -4.136 1.00 37.44 180 SER A C 1
ATOM 1474 O O . SER A 1 180 ? 9.769 15.980 -4.126 1.00 37.44 180 SER A O 1
ATOM 1476 N N . GLY A 1 181 ? 11.330 17.545 -3.911 1.00 36.78 181 GLY A N 1
ATOM 1477 C CA . GLY A 1 181 ? 10.406 18.691 -3.898 1.00 36.78 181 GLY A CA 1
ATOM 1478 C C . GLY A 1 181 ? 9.757 18.966 -5.267 1.00 36.78 181 GLY A C 1
ATOM 1479 O O . GLY A 1 181 ? 9.649 20.117 -5.679 1.00 36.78 181 GLY A O 1
ATOM 1480 N N . ALA A 1 182 ? 9.368 17.920 -5.994 1.00 34.91 182 ALA A N 1
ATOM 1481 C CA . ALA A 1 182 ? 8.915 17.921 -7.375 1.00 34.91 182 ALA A CA 1
ATOM 1482 C C . ALA A 1 182 ? 7.483 17.373 -7.490 1.00 34.91 182 ALA A C 1
ATOM 1484 O O . ALA A 1 182 ? 7.175 16.596 -8.384 1.00 34.91 182 ALA A O 1
ATOM 1485 N N . LEU A 1 183 ? 6.579 17.816 -6.616 1.00 33.88 183 LEU A N 1
ATOM 1486 C CA . LEU A 1 183 ? 5.140 17.757 -6.889 1.00 33.88 183 LEU A CA 1
ATOM 1487 C C . LEU A 1 183 ? 4.683 19.105 -7.456 1.00 33.88 183 LEU A C 1
ATOM 1489 O O . LEU A 1 183 ? 3.882 19.824 -6.860 1.00 33.88 183 LEU A O 1
ATOM 1493 N N . ALA A 1 184 ? 5.212 19.457 -8.629 1.00 30.03 184 ALA A N 1
ATOM 1494 C CA . ALA A 1 184 ? 4.484 20.336 -9.531 1.00 30.03 184 ALA A CA 1
ATOM 1495 C C . ALA A 1 184 ? 3.548 19.437 -10.357 1.00 30.03 184 ALA A C 1
ATOM 1497 O O . ALA A 1 184 ? 4.034 18.509 -11.007 1.00 30.03 184 ALA A O 1
ATOM 1498 N N . PRO A 1 185 ? 2.221 19.646 -10.306 1.00 32.09 185 PRO A N 1
ATOM 1499 C CA . PRO A 1 185 ? 1.290 18.835 -11.078 1.00 32.09 185 PRO A CA 1
ATOM 1500 C C . PRO A 1 185 ? 1.572 18.998 -12.582 1.00 32.09 185 PRO A C 1
ATOM 1502 O O . PRO A 1 185 ? 1.960 20.092 -13.003 1.00 32.09 185 PRO A O 1
ATOM 1505 N N . PRO A 1 186 ? 1.367 17.960 -13.409 1.00 39.25 186 PRO A N 1
ATOM 1506 C CA . PRO A 1 186 ? 1.325 18.154 -14.850 1.00 39.25 186 PRO A CA 1
ATOM 1507 C C . PRO A 1 186 ? 0.129 19.053 -15.198 1.00 39.25 186 PRO A C 1
ATOM 1509 O O . PRO A 1 186 ? -0.973 18.852 -14.685 1.00 39.25 186 PRO A O 1
ATOM 1512 N N . SER A 1 187 ? 0.382 20.062 -16.033 1.00 38.31 187 SER A N 1
ATOM 1513 C CA . SER A 1 187 ? -0.637 20.910 -16.668 1.00 38.31 187 SER A CA 1
ATOM 1514 C C . SER A 1 187 ? -1.521 20.125 -17.625 1.00 38.31 187 SER A C 1
ATOM 1516 O O . SER A 1 187 ? -0.929 19.323 -18.386 1.00 38.31 187 SER A O 1
#